Protein AF-A0A5J6LFH9-F1 (afdb_monomer_lite)

Secondary structure (DSSP, 8-state):
-------TTTGGGT-BTTB-HHHHHHHEEEETTTTEEEE-SSSTTTTT-EEESB--STT---EEEETTEEEEHHHHHHHHHHTS--TTSEEEETTS-TTB--GGGEEEE-HHHHHHTS---TTTSSTTEEE-TTS-EEEEEEETTEEEEPPPBS-HHHHHHHHHHHHHHHH---HHHHHHHTGGG-TTHHHHHTTS--HHHHHHHHHHHHH--

Foldseek 3Di:
DDDDDDPPPPQLQFDDVNHHLVLLVCQWDQDPPQQWIAGCDDPPPRHRDTHHQADDDDPHCQWDDDPNDTDGPLQSNLCNVVVGGLGQWDKAFQVNPSRRSRNVRIDTHHPLRRVQVDAADPVLNAGQWDADPVQFIWGWDAPPNDIDIADGDRDSLLRRQLNLQLCCLRGNDGSVSCVSNVCVLPVDPSVPSNPDSPSHVSSVSSSVSVVVD

Structure (mmCIF, N/CA/C/O backbone):
data_AF-A0A5J6LFH9-F1
#
_entry.id   AF-A0A5J6LFH9-F1
#
loop_
_atom_site.group_PDB
_atom_site.id
_atom_site.type_symbol
_atom_site.label_atom_id
_atom_site.label_alt_id
_atom_site.label_comp_id
_atom_site.label_asym_id
_atom_site.label_entity_id
_atom_site.label_seq_id
_atom_site.pdbx_PDB_ins_code
_atom_site.Cartn_x
_atom_site.Cartn_y
_atom_site.Cartn_z
_atom_site.occupancy
_atom_site.B_iso_or_equiv
_atom_site.auth_seq_id
_atom_site.auth_comp_id
_atom_site.auth_asym_id
_atom_site.auth_atom_id
_atom_site.pdbx_PDB_model_num
ATOM 1 N N . MET A 1 1 ? -33.009 -37.749 11.276 1.00 35.19 1 MET A N 1
ATOM 2 C CA . MET A 1 1 ? -31.667 -37.265 11.661 1.00 35.19 1 MET A CA 1
ATOM 3 C C . MET A 1 1 ? -31.058 -36.582 10.446 1.00 35.19 1 MET A C 1
ATOM 5 O O . MET A 1 1 ? -30.461 -37.240 9.608 1.00 35.19 1 MET A O 1
ATOM 9 N N . THR A 1 2 ? -31.334 -35.294 10.266 1.00 29.83 2 THR A N 1
ATOM 10 C CA . THR A 1 2 ? -30.836 -34.501 9.135 1.00 29.83 2 THR A CA 1
ATOM 11 C C . THR A 1 2 ? -29.485 -33.905 9.515 1.00 29.83 2 THR A C 1
ATOM 13 O O . THR A 1 2 ? -29.389 -33.072 10.411 1.00 29.83 2 THR A O 1
ATOM 16 N N . ASN A 1 3 ? -28.431 -34.396 8.861 1.00 30.39 3 ASN A N 1
ATOM 17 C CA . ASN A 1 3 ? -27.059 -33.936 9.045 1.00 30.39 3 ASN A CA 1
ATOM 18 C C . ASN A 1 3 ? -26.921 -32.475 8.602 1.00 30.39 3 ASN A C 1
ATOM 20 O O . ASN A 1 3 ? -27.063 -32.157 7.422 1.00 30.39 3 ASN A O 1
ATOM 24 N N . ALA A 1 4 ? -26.588 -31.605 9.554 1.00 36.84 4 ALA A N 1
ATOM 25 C CA . ALA A 1 4 ? -26.088 -30.267 9.289 1.00 36.84 4 ALA A CA 1
ATOM 26 C C . ALA A 1 4 ? -24.678 -30.376 8.687 1.00 36.84 4 ALA A C 1
ATOM 28 O O . ALA A 1 4 ? -23.694 -30.602 9.394 1.00 36.84 4 ALA A O 1
ATOM 29 N N . ILE A 1 5 ? -24.578 -30.247 7.364 1.00 37.78 5 ILE A N 1
ATOM 30 C CA . ILE A 1 5 ? -23.292 -30.103 6.682 1.00 37.78 5 ILE A CA 1
ATOM 31 C C . ILE A 1 5 ? -22.755 -28.707 7.012 1.00 37.78 5 ILE A C 1
ATOM 33 O O . ILE A 1 5 ? -23.377 -27.682 6.753 1.00 37.78 5 ILE A O 1
ATOM 37 N N . SER A 1 6 ? -21.599 -28.715 7.665 1.00 40.81 6 SER A N 1
ATOM 38 C CA . SER A 1 6 ? -20.895 -27.578 8.239 1.00 40.81 6 SER A CA 1
ATOM 39 C C . SER A 1 6 ? -20.609 -26.462 7.222 1.00 40.81 6 SER A C 1
ATOM 41 O O . SER A 1 6 ? -19.789 -26.615 6.322 1.00 40.81 6 SER A O 1
ATOM 43 N N . ASN A 1 7 ? -21.205 -25.290 7.453 1.00 40.81 7 ASN A N 1
ATOM 44 C CA . ASN A 1 7 ? -21.038 -24.051 6.684 1.00 40.81 7 ASN A CA 1
ATOM 45 C C . ASN A 1 7 ? -19.707 -23.311 6.992 1.00 40.81 7 ASN A C 1
ATOM 47 O O . ASN A 1 7 ? -19.650 -22.089 7.034 1.00 40.81 7 ASN A O 1
ATOM 51 N N . LYS A 1 8 ? -18.607 -24.035 7.258 1.00 40.59 8 LYS A N 1
ATOM 52 C CA . LYS A 1 8 ? -17.336 -23.453 7.758 1.00 40.59 8 LYS A CA 1
ATOM 53 C C . LYS A 1 8 ? -16.461 -22.774 6.692 1.00 40.59 8 LYS A C 1
ATOM 55 O O . LYS A 1 8 ? -15.423 -22.205 7.032 1.00 40.59 8 LYS A O 1
ATOM 60 N N . HIS A 1 9 ? -16.824 -22.854 5.410 1.00 38.91 9 HIS A N 1
ATOM 61 C CA . HIS A 1 9 ? -15.986 -22.347 4.314 1.00 38.91 9 HIS A CA 1
ATOM 62 C C . HIS A 1 9 ? -16.377 -20.960 3.790 1.00 38.91 9 HIS A C 1
ATOM 64 O O . HIS A 1 9 ? -15.524 -20.275 3.226 1.00 38.91 9 HIS A O 1
ATOM 70 N N . THR A 1 10 ? -17.615 -20.520 4.006 1.00 43.91 10 THR A N 1
ATOM 71 C CA . THR A 1 10 ? -18.133 -19.225 3.537 1.00 43.91 10 THR A CA 1
ATOM 72 C C . THR A 1 10 ? -17.860 -18.085 4.525 1.00 43.91 10 THR A C 1
ATOM 74 O O . THR A 1 10 ? -17.510 -16.992 4.090 1.00 43.91 10 THR A O 1
ATOM 77 N N . GLU A 1 11 ? -17.870 -18.347 5.837 1.00 43.03 11 GLU A N 1
ATOM 78 C CA . GLU A 1 11 ? -17.599 -17.337 6.884 1.00 43.03 11 GLU A CA 1
ATOM 79 C C . GLU A 1 11 ? -16.158 -16.796 6.874 1.00 43.03 11 GLU A C 1
ATOM 81 O O . GLU A 1 11 ? -15.914 -15.641 7.212 1.00 43.03 11 GLU A O 1
ATOM 86 N N . LYS A 1 12 ? -15.173 -17.584 6.418 1.00 49.62 12 LYS A N 1
ATOM 87 C CA . LYS A 1 12 ? -13.763 -17.143 6.390 1.00 49.62 12 LYS A CA 1
ATOM 88 C C . LYS A 1 12 ? -13.501 -15.957 5.454 1.00 49.62 12 LYS A C 1
ATOM 90 O O . LYS A 1 12 ? -12.447 -15.339 5.572 1.00 49.62 12 LYS A O 1
ATOM 95 N N . ARG A 1 13 ? -14.410 -15.653 4.518 1.00 55.81 13 ARG A N 1
ATOM 96 C CA . ARG A 1 13 ? -14.228 -14.579 3.526 1.00 55.81 13 ARG A CA 1
ATOM 97 C C . ARG A 1 13 ? -14.725 -13.202 3.979 1.00 55.81 13 ARG A C 1
ATOM 99 O O . ARG A 1 13 ? -14.506 -12.246 3.247 1.00 55.81 13 ARG A O 1
ATOM 106 N N . THR A 1 14 ? -15.352 -13.083 5.149 1.00 73.06 14 THR A N 1
ATOM 107 C CA . THR A 1 14 ? -15.878 -11.800 5.660 1.00 73.06 14 THR A CA 1
ATOM 108 C C . THR A 1 14 ? -15.159 -11.300 6.913 1.00 73.06 14 THR A C 1
ATOM 110 O O . THR A 1 14 ? -15.331 -10.146 7.295 1.00 73.06 14 THR A O 1
ATOM 113 N N . THR A 1 15 ? -14.326 -12.134 7.542 1.00 83.62 15 THR A N 1
ATOM 114 C CA . THR A 1 15 ? -13.654 -11.819 8.814 1.00 83.62 15 THR A CA 1
ATOM 115 C C . THR A 1 15 ? -12.145 -11.642 8.651 1.00 83.62 15 THR A C 1
ATOM 117 O O . THR A 1 15 ? -11.505 -12.426 7.948 1.00 83.62 15 THR A O 1
ATOM 120 N N . GLU A 1 16 ? -11.540 -10.711 9.389 1.00 85.06 16 GLU A N 1
ATOM 121 C CA . GLU A 1 16 ? -10.083 -10.582 9.500 1.00 85.06 16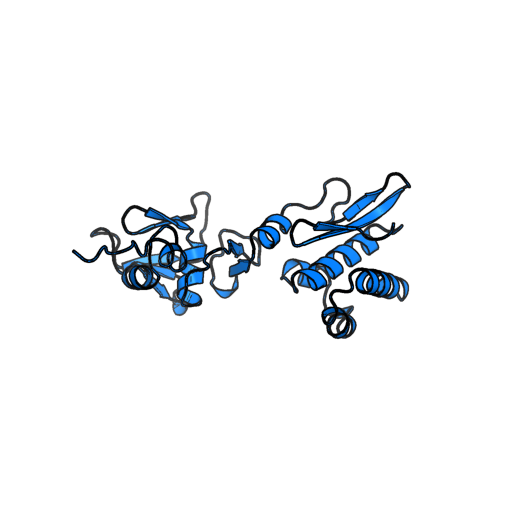 GLU A CA 1
ATOM 122 C C . GLU A 1 16 ? -9.594 -11.179 10.819 1.00 85.06 16 GLU A C 1
ATOM 124 O O . GLU A 1 16 ? -9.995 -10.742 11.892 1.00 85.06 16 GLU A O 1
ATOM 129 N N . ASN A 1 17 ? -8.726 -12.197 10.758 1.00 86.88 17 ASN A N 1
ATOM 130 C CA . ASN A 1 17 ? -8.278 -12.941 11.945 1.00 86.88 17 ASN A CA 1
ATOM 131 C C . ASN A 1 17 ? -9.466 -13.405 12.830 1.00 86.88 17 ASN A C 1
ATOM 133 O O . ASN A 1 17 ? -9.404 -13.405 14.062 1.00 86.88 17 ASN A O 1
ATOM 137 N N . GLY A 1 18 ? -10.578 -13.761 12.171 1.00 87.75 18 GLY A N 1
ATOM 138 C CA . GLY A 1 18 ? -11.834 -14.202 12.775 1.00 87.75 18 GLY A CA 1
ATOM 139 C C . GLY A 1 18 ? -12.593 -13.133 13.571 1.00 87.75 18 GLY A C 1
ATOM 140 O O . GLY A 1 18 ? -13.347 -13.518 14.459 1.00 87.75 18 GLY A O 1
ATOM 141 N N . LEU A 1 19 ? -12.340 -11.846 13.314 1.00 90.62 19 LEU A N 1
ATOM 142 C CA . LEU A 1 19 ? -13.149 -10.714 13.772 1.00 90.62 19 LEU A CA 1
ATOM 143 C C . LEU A 1 19 ? -14.009 -10.233 12.594 1.00 90.62 19 LEU A C 1
ATOM 145 O O . LEU A 1 19 ? -13.474 -9.954 11.516 1.00 90.62 19 LEU A O 1
ATOM 149 N N . SER A 1 20 ? -15.324 -10.176 12.777 1.00 93.31 20 SER A N 1
ATOM 150 C CA . SER A 1 20 ? -16.264 -9.617 11.796 1.00 93.31 20 SER A CA 1
ATOM 151 C C . SER A 1 20 ? -16.144 -8.093 11.707 1.00 93.31 20 SER A C 1
ATOM 153 O O . SER A 1 20 ? -15.446 -7.458 12.502 1.00 93.31 20 SER A O 1
ATOM 155 N N . PHE A 1 21 ? -16.749 -7.488 10.685 1.00 93.62 21 PHE A N 1
ATOM 156 C CA . PHE A 1 21 ? -16.742 -6.029 10.561 1.00 93.62 21 PHE A CA 1
ATOM 157 C C . PHE A 1 21 ? -17.676 -5.388 11.596 1.00 93.62 21 PHE A C 1
ATOM 159 O O . PHE A 1 21 ? -17.344 -4.367 12.189 1.00 93.62 21 PHE A O 1
ATOM 166 N N . GLU A 1 22 ? -18.788 -6.045 11.898 1.00 93.06 22 GLU A N 1
ATOM 167 C CA . GLU A 1 22 ? -19.762 -5.631 12.902 1.00 93.06 22 GLU A CA 1
ATOM 168 C C . GLU A 1 22 ? -19.125 -5.607 14.302 1.00 93.06 22 GLU A C 1
ATOM 170 O O . GLU A 1 22 ? -19.195 -4.598 15.002 1.00 93.06 22 GLU A O 1
ATOM 175 N N . GLU A 1 23 ? -18.389 -6.660 14.680 1.00 92.31 23 GLU A N 1
ATOM 176 C CA . GLU A 1 23 ? -17.628 -6.680 15.940 1.00 92.31 23 GLU A CA 1
ATOM 177 C C . GLU A 1 23 ? -16.545 -5.590 15.991 1.00 92.31 23 GLU A C 1
ATOM 179 O O . GLU A 1 23 ? -16.227 -5.076 17.067 1.00 92.31 23 GLU A O 1
ATOM 184 N N . LEU A 1 24 ? -15.961 -5.221 14.843 1.00 94.06 24 LEU A N 1
ATOM 185 C CA . LEU A 1 24 ? -15.021 -4.105 14.778 1.00 94.06 24 LEU A CA 1
ATOM 186 C C . LEU A 1 24 ? -15.720 -2.776 15.079 1.00 94.06 24 LEU A C 1
ATOM 188 O O . LEU A 1 24 ? -15.181 -1.983 15.852 1.00 94.06 24 LEU A O 1
ATOM 192 N N . GLN A 1 25 ? -16.899 -2.546 14.498 1.00 94.31 25 GLN A N 1
ATOM 193 C CA . GLN A 1 25 ? -17.695 -1.336 14.724 1.00 94.31 25 GLN A CA 1
ATOM 194 C C . GLN A 1 25 ? -18.186 -1.228 16.172 1.00 94.31 25 GLN A C 1
ATOM 196 O O . GLN A 1 25 ? -18.260 -0.129 16.715 1.00 94.31 25 GLN A O 1
ATOM 201 N N . GLU A 1 26 ? -18.465 -2.352 16.833 1.00 92.50 26 GLU A N 1
ATOM 202 C CA . GLU A 1 26 ? -18.760 -2.360 18.271 1.00 92.50 26 GLU A CA 1
ATOM 203 C C . GLU A 1 26 ? -17.538 -2.000 19.128 1.00 92.50 26 GLU A C 1
ATOM 205 O O . GLU A 1 26 ? -17.670 -1.422 20.210 1.00 92.50 26 GLU A O 1
ATOM 210 N N . ALA A 1 27 ? -16.338 -2.372 18.680 1.00 91.94 27 ALA A N 1
ATOM 211 C CA . ALA A 1 27 ? -15.108 -2.159 19.429 1.00 91.94 27 ALA A CA 1
ATOM 212 C C . ALA A 1 27 ? -14.514 -0.757 19.221 1.00 91.94 27 ALA A C 1
ATOM 214 O O . ALA A 1 27 ? -13.919 -0.215 20.160 1.00 91.94 27 ALA A O 1
ATOM 215 N N . PHE A 1 28 ? -14.660 -0.171 18.029 1.00 94.50 28 PHE A N 1
ATOM 216 C CA . PHE A 1 28 ? -14.005 1.077 17.639 1.00 94.50 28 PHE A CA 1
ATOM 217 C C . PHE A 1 28 ? -14.853 1.976 16.742 1.00 94.50 28 PHE A C 1
ATOM 219 O O . PHE A 1 28 ? -15.580 1.514 15.870 1.00 94.50 28 PHE A O 1
ATOM 226 N N . ALA A 1 29 ? -14.630 3.282 16.885 1.00 93.75 29 ALA A N 1
ATOM 227 C CA . ALA A 1 29 ? -15.069 4.298 15.941 1.00 93.75 29 ALA A CA 1
ATOM 228 C C . ALA A 1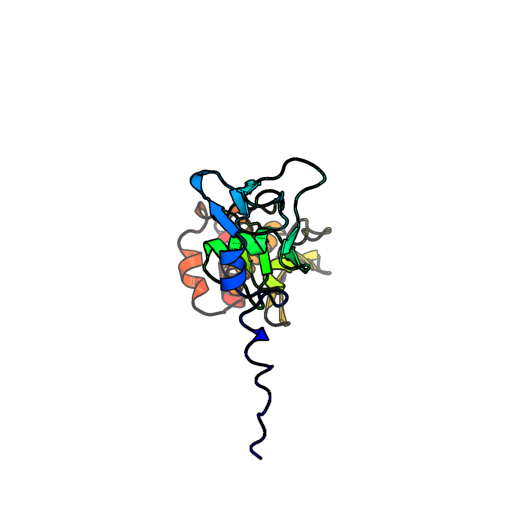 29 ? -13.867 4.987 15.286 1.00 93.75 29 ALA A C 1
ATOM 230 O O . ALA A 1 29 ? -12.860 5.277 15.935 1.00 93.75 29 ALA A O 1
ATOM 231 N N . LEU A 1 30 ? -14.002 5.295 13.998 1.00 93.81 30 LEU A N 1
ATOM 232 C CA . LEU A 1 30 ? -13.080 6.157 13.267 1.00 93.81 30 LEU A CA 1
ATOM 233 C C . LEU A 1 30 ? -13.546 7.613 13.400 1.00 93.81 30 LEU A C 1
ATOM 235 O O . LEU A 1 30 ? -14.671 7.927 13.019 1.00 93.81 30 LEU A O 1
ATOM 239 N N . CYS A 1 31 ? -12.697 8.509 13.910 1.00 93.94 31 CYS A N 1
ATOM 240 C CA . CYS A 1 31 ? -13.003 9.937 13.998 1.00 93.94 31 CYS A CA 1
ATOM 241 C C . CYS A 1 31 ? -12.016 10.750 13.157 1.00 93.94 31 CYS A C 1
ATOM 243 O O . CYS A 1 31 ? -10.874 10.965 13.561 1.00 93.94 31 CYS A O 1
ATOM 245 N N . LEU A 1 32 ? -12.471 11.235 11.999 1.00 90.88 32 LEU A N 1
ATOM 246 C CA . LEU A 1 32 ? -11.654 12.070 11.110 1.00 90.88 32 LEU A CA 1
ATOM 247 C C . LEU A 1 32 ? -11.383 13.455 11.707 1.00 90.88 32 LEU A C 1
ATOM 249 O O . LEU A 1 32 ? -10.294 13.985 11.553 1.00 90.88 32 LEU A O 1
ATOM 253 N N . LYS A 1 33 ? -12.340 14.024 12.454 1.00 90.62 33 LYS A N 1
ATOM 254 C CA . LYS A 1 33 ? -12.193 15.358 13.062 1.00 90.62 33 LYS A CA 1
ATOM 255 C C . LYS A 1 33 ? -11.062 15.417 14.090 1.00 90.62 33 LYS A C 1
ATOM 257 O O . LYS A 1 33 ? -10.381 16.429 14.188 1.00 90.62 33 LYS A O 1
ATOM 262 N N . SER A 1 34 ? -10.917 14.366 14.893 1.00 87.62 34 SER A N 1
ATOM 263 C CA . SER A 1 34 ? -9.848 14.260 15.891 1.00 87.62 34 SER A CA 1
ATOM 264 C C . SER A 1 34 ? -8.665 13.427 15.396 1.00 87.62 34 SER A C 1
ATOM 266 O O . SER A 1 34 ? -7.794 13.113 16.199 1.00 87.62 34 SER A O 1
ATOM 268 N N . GLU A 1 35 ? -8.670 13.024 14.120 1.00 92.69 35 GLU A N 1
ATOM 269 C CA . GLU A 1 35 ? -7.661 12.167 13.485 1.00 92.69 35 GLU A CA 1
ATOM 270 C C . GLU A 1 35 ? -7.255 10.957 14.345 1.00 92.69 35 GLU A C 1
ATOM 272 O O . GLU A 1 35 ? -6.072 10.665 14.555 1.00 92.69 35 GLU A O 1
ATOM 277 N N . ALA A 1 36 ? -8.253 10.263 14.897 1.00 92.81 36 ALA A N 1
ATOM 278 C CA . ALA A 1 36 ? -8.023 9.196 15.858 1.00 92.81 36 ALA A CA 1
ATOM 279 C C . ALA A 1 36 ? -8.988 8.021 15.702 1.00 92.81 36 ALA A C 1
ATOM 281 O O . ALA A 1 36 ? -10.158 8.160 15.334 1.00 92.81 36 ALA A O 1
ATOM 282 N N . LEU A 1 37 ? -8.481 6.845 16.059 1.00 93.19 37 LEU A N 1
ATOM 283 C CA . LEU A 1 37 ? -9.274 5.661 16.328 1.00 93.19 37 LEU A CA 1
ATOM 284 C C . LEU A 1 37 ? -9.720 5.710 17.795 1.00 93.19 37 LEU A C 1
ATOM 286 O O . LEU A 1 37 ? -8.886 5.729 18.701 1.00 93.19 37 LEU A O 1
ATOM 290 N N . ILE A 1 38 ? -11.027 5.729 18.033 1.00 92.94 38 ILE A N 1
ATOM 291 C CA . ILE A 1 38 ? -11.616 5.801 19.371 1.00 92.94 38 ILE A CA 1
ATOM 292 C C . ILE A 1 38 ? -12.049 4.402 19.785 1.00 92.94 38 ILE A C 1
ATOM 294 O O . ILE A 1 38 ? -12.860 3.778 19.099 1.00 92.94 38 ILE A O 1
ATOM 298 N N . ARG A 1 39 ? -11.545 3.898 20.913 1.00 91.88 39 ARG A N 1
ATOM 299 C CA . ARG A 1 39 ? -12.008 2.619 21.460 1.00 91.88 39 ARG A CA 1
ATOM 300 C C . ARG A 1 39 ? -13.358 2.799 22.143 1.00 91.88 39 ARG A C 1
ATOM 302 O O . ARG A 1 39 ? -13.459 3.527 23.123 1.00 91.88 39 ARG A O 1
ATOM 309 N N . LEU A 1 40 ? -14.378 2.093 21.673 1.00 90.62 40 LEU A N 1
ATOM 310 C CA . LEU A 1 40 ? -15.721 2.107 22.258 1.00 90.62 40 LEU A CA 1
ATOM 311 C C . LEU A 1 40 ? -15.871 1.049 23.354 1.00 90.62 40 LEU A C 1
ATOM 313 O O . LEU A 1 40 ? -16.470 1.309 24.395 1.00 90.62 40 LEU A O 1
ATOM 317 N N . LYS A 1 41 ? -15.278 -0.133 23.146 1.00 85.88 41 LYS A N 1
ATOM 318 C CA . LYS A 1 41 ? -15.361 -1.277 24.063 1.00 85.88 41 LYS A CA 1
ATOM 319 C C . LYS A 1 41 ? -13.989 -1.925 24.256 1.00 85.88 41 LYS A C 1
ATOM 321 O O . LYS A 1 41 ? -13.187 -2.040 23.328 1.00 85.88 41 LYS A O 1
ATOM 326 N N . GLY A 1 42 ? -13.699 -2.349 25.481 1.00 75.50 42 GLY A N 1
ATOM 327 C CA . GLY A 1 42 ? -12.417 -2.946 25.850 1.00 75.50 42 GLY A CA 1
ATOM 328 C C . GLY A 1 42 ? -12.360 -3.299 27.329 1.00 75.50 42 GLY A C 1
ATOM 329 O O . GLY A 1 42 ? -13.397 -3.416 27.983 1.00 75.50 42 GLY A O 1
ATOM 330 N N . ARG A 1 43 ? -11.147 -3.458 27.869 1.00 68.62 43 ARG A N 1
ATOM 331 C CA . ARG A 1 43 ? -10.967 -3.543 29.328 1.00 68.62 43 ARG A CA 1
ATOM 332 C C . ARG A 1 43 ? -11.430 -2.231 29.973 1.00 68.62 43 ARG A C 1
ATOM 334 O O . ARG A 1 43 ? -11.459 -1.195 29.311 1.00 68.62 43 ARG A O 1
ATOM 341 N N . SER A 1 44 ? -11.807 -2.279 31.250 1.00 59.41 44 SER A N 1
ATOM 342 C CA . SER A 1 44 ? -12.500 -1.190 31.964 1.00 59.41 44 SER A CA 1
ATOM 343 C C . SER A 1 44 ? -11.805 0.178 31.912 1.00 59.41 44 SER A C 1
ATOM 345 O O . SER A 1 44 ? -12.470 1.193 32.072 1.00 59.41 44 SER A O 1
ATOM 347 N N . ASN A 1 45 ? -10.498 0.224 31.655 1.00 67.19 45 ASN A N 1
ATOM 348 C CA . ASN A 1 45 ? -9.691 1.440 31.548 1.00 67.19 45 ASN A CA 1
ATOM 349 C C . ASN A 1 45 ? -9.390 1.894 30.104 1.00 67.19 45 ASN A C 1
ATOM 351 O O . ASN A 1 45 ? -8.684 2.880 29.923 1.00 67.19 45 ASN A O 1
ATOM 355 N N . GLU A 1 46 ? -9.868 1.183 29.080 1.00 71.50 46 GLU A N 1
ATOM 356 C CA . GLU A 1 46 ? -9.512 1.464 27.682 1.00 71.50 46 GLU A CA 1
ATOM 357 C C . GLU A 1 46 ? -10.654 2.116 26.883 1.00 71.50 46 GLU A C 1
ATOM 359 O O . GLU A 1 46 ? -10.395 2.737 25.851 1.00 71.50 46 GLU A O 1
ATOM 364 N N . ALA A 1 47 ? -11.911 1.983 27.315 1.00 81.88 47 ALA A N 1
ATOM 365 C CA . ALA A 1 47 ? -13.044 2.617 26.638 1.00 81.88 47 ALA A CA 1
ATOM 366 C C . ALA A 1 47 ? -12.921 4.152 26.682 1.00 81.88 47 ALA A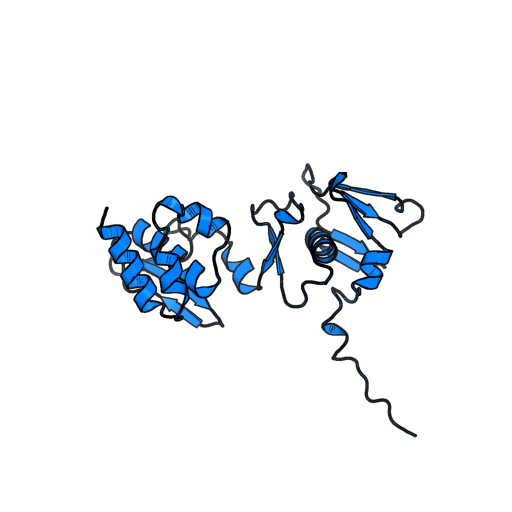 C 1
ATOM 368 O O . ALA A 1 47 ? -12.570 4.731 27.707 1.00 81.88 47 ALA A O 1
ATOM 369 N N . GLY A 1 48 ? -13.173 4.807 25.551 1.00 83.81 48 GLY A N 1
ATOM 370 C CA . GLY A 1 48 ? -12.967 6.242 25.346 1.00 83.81 48 GLY A CA 1
ATOM 371 C C . GLY A 1 48 ? -11.530 6.640 24.993 1.00 83.81 48 GLY A C 1
ATOM 372 O O . GLY A 1 48 ? -11.302 7.794 24.628 1.00 83.81 48 GLY A O 1
ATOM 373 N N . SER A 1 49 ? -10.559 5.718 25.052 1.00 88.19 49 SER A N 1
ATOM 374 C CA . SER A 1 49 ? -9.185 6.023 24.637 1.00 88.19 49 SER A CA 1
ATOM 375 C C . SER A 1 49 ? -9.120 6.387 23.153 1.00 88.19 49 SER A C 1
ATOM 377 O O . SER A 1 49 ? -9.764 5.760 22.308 1.00 88.19 49 SER A O 1
ATOM 379 N N . GLN A 1 50 ? -8.324 7.412 22.847 1.00 90.62 50 GLN A N 1
ATOM 380 C CA . GLN A 1 50 ? -8.056 7.854 21.485 1.00 90.62 50 GLN A CA 1
ATOM 381 C C . GLN A 1 50 ? -6.653 7.425 21.085 1.00 90.62 50 GLN A C 1
ATOM 383 O O . GLN A 1 50 ? -5.679 7.692 21.790 1.00 90.62 50 GLN A O 1
ATOM 388 N N . ILE A 1 51 ? -6.560 6.762 19.942 1.00 89.81 51 ILE A N 1
ATOM 389 C CA . ILE A 1 51 ? -5.306 6.333 19.344 1.00 89.81 51 ILE A CA 1
ATOM 390 C C . ILE A 1 51 ? -5.116 7.175 18.075 1.00 89.81 51 ILE A C 1
ATOM 392 O O . ILE A 1 51 ? -5.848 6.955 17.107 1.00 89.81 51 ILE A O 1
ATOM 396 N N . PRO A 1 52 ? -4.185 8.147 18.061 1.00 91.94 52 PRO A N 1
ATOM 397 C CA . PRO A 1 52 ? -3.972 9.010 16.900 1.00 91.94 52 PRO A CA 1
ATOM 398 C C . PRO A 1 52 ? -3.594 8.206 15.651 1.00 91.94 52 PRO A C 1
ATOM 400 O O . PRO A 1 52 ? -2.894 7.198 15.759 1.00 91.94 52 PRO A O 1
ATOM 403 N N . PHE A 1 53 ? -4.004 8.659 14.464 1.00 91.62 53 PHE A N 1
ATOM 404 C CA . PHE A 1 53 ? -3.603 8.029 13.198 1.00 91.62 53 PHE A CA 1
ATOM 405 C C . PHE A 1 53 ? -2.092 8.118 12.955 1.00 91.62 53 PHE A C 1
ATOM 407 O O . PHE A 1 53 ? -1.500 7.196 12.385 1.00 91.62 53 PHE A O 1
ATOM 414 N N . MET A 1 54 ? -1.473 9.212 13.407 1.00 89.94 54 MET A N 1
ATOM 415 C CA . MET A 1 54 ? -0.034 9.448 13.340 1.00 89.94 54 MET A CA 1
ATOM 416 C C . MET A 1 54 ? 0.655 9.043 14.648 1.00 89.94 54 MET A C 1
ATOM 418 O O . MET A 1 54 ? 0.254 9.472 15.729 1.00 89.94 54 MET A O 1
ATOM 422 N N . HIS A 1 55 ? 1.742 8.275 14.564 1.00 84.06 55 HIS A N 1
ATOM 423 C CA . HIS A 1 55 ? 2.539 7.903 15.739 1.00 84.06 55 HIS A CA 1
ATOM 424 C C . HIS A 1 55 ? 3.949 8.503 15.709 1.00 84.06 55 HIS A C 1
ATOM 426 O O . HIS A 1 55 ? 4.669 8.391 14.716 1.00 84.06 55 HIS A O 1
ATOM 432 N N . LEU A 1 56 ? 4.368 9.095 16.830 1.00 73.94 56 LEU A N 1
ATOM 433 C CA . LEU A 1 56 ? 5.711 9.642 17.022 1.00 73.94 56 LEU A CA 1
ATOM 434 C C . LEU A 1 56 ? 6.543 8.673 17.888 1.00 73.94 56 LEU A C 1
ATOM 436 O O . LEU A 1 56 ? 6.201 8.432 19.041 1.00 73.94 56 LEU A O 1
ATOM 440 N N . GLY A 1 57 ? 7.646 8.135 17.350 1.00 60.44 57 GLY A N 1
ATOM 441 C CA . GLY A 1 57 ? 8.664 7.397 18.123 1.00 60.44 57 GLY A CA 1
ATOM 442 C C . GLY A 1 57 ? 8.848 5.904 17.800 1.00 60.44 57 GLY A C 1
ATOM 443 O O . GLY A 1 57 ? 8.126 5.297 17.015 1.00 60.44 57 GLY A O 1
ATOM 444 N N . ALA A 1 58 ? 9.872 5.285 18.395 1.00 44.78 58 ALA A N 1
ATOM 445 C CA . ALA A 1 58 ? 10.222 3.871 18.217 1.00 44.78 58 ALA A CA 1
ATOM 446 C C . ALA A 1 58 ? 9.385 2.962 19.140 1.00 44.78 58 ALA A C 1
ATOM 448 O O . ALA A 1 58 ? 9.900 2.282 20.016 1.00 44.78 58 ALA A O 1
ATOM 449 N N . GLY A 1 59 ? 8.065 2.986 18.970 1.00 54.94 59 GLY A N 1
ATOM 450 C CA . GLY A 1 59 ? 7.136 2.162 19.758 1.00 54.94 59 GLY A CA 1
ATOM 451 C C . GLY A 1 59 ? 5.736 2.060 19.157 1.00 54.94 59 GLY A C 1
ATOM 452 O O . GLY A 1 59 ? 4.824 1.571 19.814 1.00 54.94 59 GLY A O 1
ATOM 453 N N . ASN A 1 60 ? 5.575 2.543 17.919 1.00 54.84 60 ASN A N 1
ATOM 454 C CA . ASN A 1 60 ? 4.298 2.791 17.251 1.00 54.84 60 ASN A CA 1
ATOM 455 C C . ASN A 1 60 ? 3.332 1.615 17.386 1.00 54.84 60 ASN A C 1
ATOM 457 O O . ASN A 1 60 ? 3.733 0.464 17.193 1.00 54.84 60 ASN A O 1
ATOM 461 N N . TYR A 1 61 ? 2.062 1.917 17.663 1.00 63.81 61 TYR A N 1
ATOM 462 C CA . TYR A 1 61 ? 0.957 0.963 17.672 1.00 63.81 61 TYR A CA 1
ATOM 463 C C . TYR A 1 61 ? 0.811 0.316 16.289 1.00 63.81 61 TYR A C 1
ATOM 465 O O . TYR A 1 61 ? -0.015 0.689 15.469 1.00 63.81 61 TYR A O 1
ATOM 473 N N . LYS A 1 62 ? 1.634 -0.694 16.003 1.00 75.06 62 LYS A N 1
ATOM 474 C CA . LYS A 1 62 ? 1.528 -1.485 14.771 1.00 75.06 62 LYS A CA 1
ATOM 475 C C . LYS A 1 62 ? 0.265 -2.334 14.792 1.00 75.06 62 LYS A C 1
ATOM 477 O O . LYS A 1 62 ? -0.226 -2.742 13.739 1.00 75.06 62 LYS A O 1
ATOM 482 N N . GLN A 1 63 ? -0.212 -2.654 15.994 1.00 86.19 63 GLN A N 1
ATOM 483 C CA . GLN A 1 63 ? -1.306 -3.573 16.229 1.00 86.19 63 GLN A CA 1
ATOM 484 C C . GLN A 1 63 ? -2.156 -3.130 17.415 1.00 86.19 63 GLN A C 1
ATOM 486 O O . GLN A 1 63 ? -1.655 -2.545 18.373 1.00 86.19 63 GLN A O 1
ATOM 491 N N . VAL A 1 64 ? -3.432 -3.487 17.359 1.00 87.38 64 VAL A N 1
ATOM 492 C CA . VAL A 1 64 ? -4.407 -3.294 18.427 1.00 87.38 64 VAL A CA 1
ATOM 493 C C . VAL A 1 64 ? -5.010 -4.645 18.781 1.00 87.38 64 VAL A C 1
ATOM 495 O O . VAL A 1 64 ? -5.232 -5.485 17.907 1.00 87.38 64 VAL A O 1
ATOM 498 N N . SER A 1 65 ? -5.234 -4.869 20.077 1.00 87.12 65 SER A N 1
ATOM 499 C CA . SER A 1 65 ? -5.887 -6.086 20.554 1.00 87.12 65 SER A CA 1
ATOM 500 C C . SER A 1 65 ? -7.401 -5.897 20.645 1.00 87.12 65 SER A C 1
ATOM 502 O O . SER A 1 65 ? -7.872 -4.925 21.248 1.00 87.12 65 SER A O 1
ATOM 504 N N . ILE A 1 66 ? -8.142 -6.843 20.068 1.00 87.56 66 ILE A N 1
ATOM 505 C CA . ILE A 1 66 ? -9.608 -6.932 20.071 1.00 87.56 66 ILE A CA 1
ATOM 506 C C . ILE A 1 66 ? -9.963 -8.375 20.420 1.00 87.56 66 ILE A C 1
ATOM 508 O O . ILE A 1 66 ? -9.447 -9.297 19.794 1.00 87.56 66 ILE A O 1
ATOM 512 N N . ASN A 1 67 ? -10.766 -8.594 21.465 1.00 85.00 67 ASN A N 1
ATOM 513 C CA . ASN A 1 67 ? -11.168 -9.936 21.919 1.00 85.00 67 ASN A CA 1
ATOM 514 C C . ASN A 1 67 ? -9.989 -10.929 22.077 1.00 85.00 67 ASN A C 1
ATOM 516 O O . ASN A 1 67 ? -10.087 -12.106 21.741 1.00 85.00 67 ASN A O 1
ATOM 520 N N . GLY A 1 68 ? -8.836 -10.442 22.556 1.00 83.44 68 GLY A N 1
ATOM 521 C CA . GLY A 1 68 ? -7.622 -11.250 22.748 1.00 83.44 68 GLY A CA 1
ATOM 522 C C . GLY A 1 68 ? -6.811 -11.540 21.477 1.00 83.44 68 GLY A C 1
ATOM 523 O O . GLY A 1 68 ? -5.783 -12.209 21.559 1.00 83.44 68 GLY A O 1
ATOM 524 N N . ARG A 1 69 ? -7.219 -11.021 20.313 1.00 87.88 69 ARG A N 1
ATOM 525 C CA . ARG A 1 69 ? -6.514 -11.173 19.032 1.00 87.88 69 ARG A CA 1
ATOM 526 C C . ARG A 1 69 ? -5.869 -9.862 18.606 1.00 87.88 69 ARG A C 1
ATOM 528 O O . ARG A 1 69 ? -6.419 -8.790 18.835 1.00 87.88 69 ARG A O 1
ATOM 535 N N . ARG A 1 70 ? -4.686 -9.942 17.991 1.00 89.50 70 ARG A N 1
ATOM 536 C CA . ARG A 1 70 ? -3.955 -8.774 17.476 1.00 89.50 70 ARG A CA 1
ATOM 537 C C . ARG A 1 70 ? -4.333 -8.520 16.019 1.00 89.50 70 ARG A C 1
ATOM 539 O O . ARG A 1 70 ? -4.266 -9.437 15.203 1.00 89.50 70 ARG A O 1
ATOM 546 N N . HIS A 1 71 ? -4.662 -7.274 15.703 1.00 91.25 71 HIS A N 1
ATOM 547 C CA . HIS A 1 71 ? -5.008 -6.800 14.361 1.00 91.25 71 HIS A CA 1
ATOM 548 C C . HIS A 1 71 ? -4.105 -5.625 13.995 1.00 91.25 71 HIS A C 1
ATOM 550 O O . HIS A 1 71 ? -3.771 -4.825 14.868 1.00 91.25 71 HIS A O 1
ATOM 556 N N . LYS A 1 72 ? -3.674 -5.513 12.731 1.00 92.06 72 LYS A N 1
ATOM 557 C CA . LYS A 1 72 ? -2.814 -4.398 12.299 1.00 92.06 72 LYS A CA 1
ATOM 558 C C . LYS A 1 72 ? -3.599 -3.083 12.365 1.00 92.06 72 LYS A C 1
ATOM 560 O O . LYS A 1 72 ?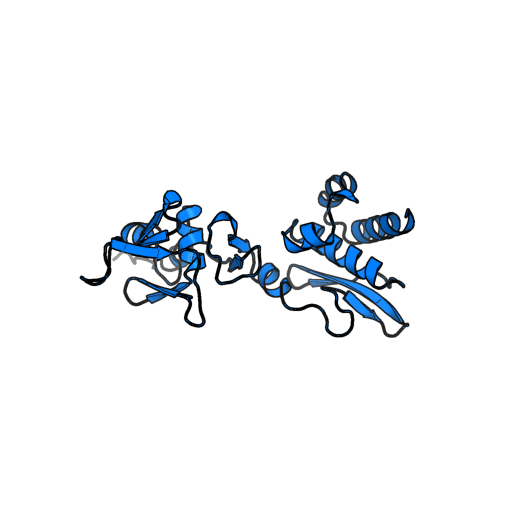 -4.731 -3.019 11.896 1.00 92.06 72 LYS A O 1
ATOM 565 N N . PHE A 1 73 ? -2.983 -2.032 12.901 1.00 93.00 73 PHE A N 1
ATOM 566 C CA . PHE A 1 73 ? -3.659 -0.752 13.140 1.00 93.00 73 PHE A CA 1
ATOM 567 C C . PHE A 1 73 ? -4.169 -0.092 11.849 1.00 93.00 73 PHE A C 1
ATOM 569 O O . PHE A 1 73 ? -5.348 0.236 11.753 1.00 93.00 73 PHE A O 1
ATOM 576 N N . HIS A 1 74 ? -3.330 -0.013 10.811 1.00 93.06 74 HIS A N 1
ATOM 577 C CA . HIS A 1 74 ? -3.742 0.497 9.497 1.00 93.06 74 HIS A CA 1
ATOM 578 C C . HIS A 1 74 ? -4.880 -0.318 8.863 1.00 93.06 74 HIS A C 1
ATOM 580 O O . HIS A 1 74 ? -5.726 0.256 8.191 1.00 93.06 74 HIS A O 1
ATOM 586 N N . ARG A 1 75 ? -4.953 -1.639 9.091 1.00 94.75 75 ARG A N 1
ATOM 587 C CA . ARG A 1 75 ? -6.040 -2.471 8.540 1.00 94.75 75 ARG A CA 1
ATOM 588 C C . ARG A 1 75 ? -7.376 -2.174 9.212 1.00 94.75 75 ARG A C 1
ATOM 590 O O . ARG A 1 75 ? -8.381 -2.108 8.518 1.00 94.75 75 ARG A O 1
ATOM 597 N N . ILE A 1 76 ? -7.377 -1.933 10.526 1.00 95.25 76 ILE A N 1
ATOM 598 C CA . ILE A 1 76 ? -8.569 -1.473 11.255 1.00 95.25 76 ILE A CA 1
ATOM 599 C C . ILE A 1 76 ? -9.048 -0.127 10.705 1.00 95.25 76 ILE A C 1
ATOM 601 O O . ILE A 1 76 ? -10.227 0.014 10.388 1.00 95.25 76 ILE A O 1
ATOM 605 N N . ILE A 1 77 ? -8.138 0.846 10.579 1.00 95.94 77 ILE A N 1
ATOM 606 C CA . ILE A 1 77 ? -8.487 2.182 10.081 1.00 95.94 77 ILE A CA 1
ATOM 607 C C . ILE A 1 77 ? -9.054 2.094 8.665 1.00 95.94 77 ILE A C 1
ATOM 609 O O . ILE A 1 77 ? -10.127 2.633 8.402 1.00 95.94 77 ILE A O 1
ATOM 613 N N . TRP A 1 78 ? -8.371 1.366 7.779 1.00 96.00 78 TRP A N 1
ATOM 614 C CA . TRP A 1 78 ? -8.830 1.164 6.411 1.00 96.00 78 TRP A CA 1
ATOM 615 C C . TRP A 1 78 ? -10.209 0.496 6.373 1.00 96.00 78 TRP A C 1
ATOM 617 O O . TRP A 1 78 ? -11.083 0.955 5.639 1.00 96.00 78 TRP A O 1
ATOM 627 N N . ALA A 1 79 ? -10.434 -0.535 7.194 1.00 96.19 79 ALA A N 1
ATOM 628 C CA . ALA A 1 79 ? -11.697 -1.261 7.205 1.00 96.19 79 ALA A CA 1
ATOM 629 C C . ALA A 1 79 ? -12.872 -0.385 7.649 1.00 96.19 79 ALA A C 1
ATOM 631 O O . ALA A 1 79 ? -13.912 -0.385 6.997 1.00 96.19 79 ALA A O 1
ATOM 632 N N . LEU A 1 80 ? -12.697 0.402 8.716 1.00 96.12 80 LEU A N 1
ATOM 633 C CA . LEU A 1 80 ? -13.718 1.342 9.188 1.00 96.12 80 LEU A CA 1
ATOM 634 C C . LEU A 1 80 ? -14.001 2.448 8.166 1.00 96.12 80 LEU A C 1
ATOM 636 O O . LEU A 1 80 ? -15.159 2.806 7.978 1.00 96.12 80 LEU A O 1
ATOM 640 N N . ALA A 1 81 ? -12.969 2.960 7.490 1.00 95.94 81 ALA A N 1
ATOM 641 C CA . ALA A 1 81 ? -13.127 3.988 6.463 1.00 95.94 81 ALA A CA 1
ATOM 642 C C . ALA A 1 81 ? -13.869 3.476 5.215 1.00 95.94 81 ALA A C 1
ATOM 644 O O . ALA A 1 81 ? -14.605 4.231 4.589 1.00 95.94 81 ALA A O 1
ATOM 645 N N . ASN A 1 82 ? -13.694 2.196 4.867 1.00 94.75 82 ASN A N 1
ATOM 646 C CA . ASN A 1 82 ? -14.260 1.588 3.656 1.00 94.75 82 ASN A CA 1
ATOM 647 C C . ASN A 1 82 ? -15.503 0.720 3.915 1.00 94.75 82 ASN A C 1
ATOM 649 O O . ASN A 1 82 ? -16.079 0.182 2.972 1.00 94.75 82 ASN A O 1
ATOM 653 N N . GLY A 1 83 ? -15.914 0.547 5.173 1.00 94.38 83 GLY A N 1
ATOM 654 C CA . GLY A 1 83 ? -17.096 -0.238 5.532 1.00 94.38 83 GLY A CA 1
ATOM 655 C C . GLY A 1 83 ? -16.939 -1.759 5.391 1.00 94.38 83 GLY A C 1
ATOM 656 O O . GLY A 1 83 ? -17.946 -2.461 5.346 1.00 94.38 83 GLY A O 1
ATOM 657 N N . ARG A 1 84 ? -15.710 -2.283 5.253 1.00 94.50 84 ARG A N 1
ATOM 658 C CA . ARG A 1 84 ? -15.441 -3.725 5.076 1.00 94.50 84 ARG A CA 1
ATOM 659 C C . ARG A 1 84 ? -14.003 -4.105 5.407 1.00 94.50 84 ARG A C 1
ATOM 661 O O . ARG A 1 84 ? -13.097 -3.291 5.280 1.00 94.50 84 ARG A O 1
ATOM 668 N N . TRP A 1 85 ? -13.756 -5.378 5.712 1.00 94.75 85 TRP A N 1
ATOM 669 C CA . TRP A 1 85 ? -12.389 -5.904 5.782 1.00 94.75 85 TRP A CA 1
ATOM 670 C C . TRP A 1 85 ? -11.745 -6.055 4.383 1.00 94.75 85 TRP A C 1
ATOM 672 O O . TRP A 1 85 ? -12.436 -6.429 3.428 1.00 94.75 85 TRP A O 1
ATOM 682 N N . PRO A 1 86 ? -10.420 -5.839 4.238 1.00 92.81 86 PRO A N 1
ATOM 683 C CA . PRO A 1 86 ? -9.682 -6.099 3.002 1.00 92.81 86 PRO A CA 1
ATOM 684 C C . PRO A 1 86 ? -9.296 -7.582 2.908 1.00 92.81 86 PRO A C 1
ATOM 686 O O . PRO A 1 86 ? -8.133 -7.972 3.064 1.00 92.81 86 PRO A O 1
ATOM 689 N N . VAL A 1 87 ? -10.296 -8.455 2.760 1.00 89.31 87 VAL A N 1
ATOM 690 C CA . VAL A 1 87 ? -10.095 -9.910 2.809 1.00 89.31 87 VAL A CA 1
ATOM 691 C C . VAL A 1 87 ? -9.366 -10.405 1.561 1.00 89.31 87 VAL A C 1
ATOM 693 O O . VAL A 1 87 ? -9.784 -10.152 0.438 1.00 89.31 87 VAL A O 1
ATOM 696 N N . GLY A 1 88 ? -8.271 -11.143 1.763 1.00 86.31 88 GLY A N 1
ATOM 697 C CA . GLY A 1 88 ? -7.422 -11.638 0.671 1.00 86.31 88 GLY A CA 1
ATOM 698 C C . GLY A 1 88 ? -6.495 -10.580 0.061 1.00 86.31 88 GLY A C 1
ATOM 699 O O . GLY A 1 88 ? -5.702 -10.911 -0.816 1.00 86.31 88 GLY A O 1
ATOM 700 N N . MET A 1 89 ? -6.557 -9.343 0.555 1.00 90.00 89 MET A N 1
ATOM 701 C CA . MET A 1 89 ? -5.748 -8.214 0.108 1.00 90.00 89 MET A CA 1
ATOM 702 C C . MET A 1 89 ? -4.872 -7.697 1.257 1.00 90.00 89 MET A C 1
ATOM 704 O O . MET A 1 89 ? -5.131 -7.946 2.438 1.00 90.00 89 MET A O 1
ATOM 708 N N . GLU A 1 90 ? -3.811 -6.975 0.920 1.00 89.94 90 GLU A N 1
ATOM 709 C CA . GLU A 1 90 ? -2.991 -6.205 1.853 1.00 89.94 90 GLU A CA 1
ATOM 710 C C . GLU A 1 90 ? -3.455 -4.744 1.892 1.00 89.94 90 GLU A C 1
ATOM 712 O O . GLU A 1 90 ? -4.125 -4.264 0.981 1.00 89.94 90 GLU A O 1
ATOM 717 N N . VAL A 1 91 ? -3.094 -4.034 2.959 1.00 91.00 91 VAL A N 1
ATOM 718 C CA . VAL A 1 91 ? -3.290 -2.583 3.060 1.00 91.00 91 VAL A CA 1
ATOM 719 C C . VAL A 1 91 ? -1.911 -1.942 3.129 1.00 91.00 91 VAL A C 1
ATOM 721 O O . VAL A 1 91 ? -1.136 -2.261 4.032 1.00 91.00 91 VAL A O 1
ATOM 724 N N . ASP A 1 92 ? -1.612 -1.088 2.158 1.00 86.62 92 ASP A N 1
ATOM 725 C CA . ASP A 1 92 ? -0.316 -0.434 1.958 1.00 86.62 92 ASP A CA 1
ATOM 726 C C . ASP A 1 92 ? -0.405 1.069 2.246 1.00 86.62 92 ASP A C 1
ATOM 728 O O . ASP A 1 92 ? -1.452 1.694 2.045 1.00 86.62 92 ASP A O 1
ATOM 732 N N . HIS A 1 93 ? 0.707 1.641 2.707 1.00 86.94 93 HIS A N 1
ATOM 733 C CA . HIS A 1 93 ? 0.854 3.071 2.973 1.00 86.94 93 HIS A CA 1
ATOM 734 C C . HIS A 1 93 ? 1.315 3.774 1.699 1.00 86.94 93 HIS A C 1
ATOM 736 O O . HIS A 1 93 ? 2.437 3.563 1.239 1.00 86.94 93 HIS A O 1
ATOM 742 N N . ILE A 1 94 ? 0.480 4.661 1.162 1.00 83.00 94 ILE A N 1
ATOM 743 C CA . ILE A 1 94 ? 0.742 5.435 -0.059 1.00 83.00 94 ILE A CA 1
ATOM 744 C C . ILE A 1 94 ? 2.093 6.156 0.014 1.00 83.00 94 ILE A C 1
ATOM 746 O O . ILE A 1 94 ? 2.915 6.033 -0.894 1.00 83.00 94 ILE A O 1
ATOM 750 N N . ASN A 1 95 ? 2.356 6.856 1.118 1.00 79.44 95 ASN A N 1
ATOM 751 C CA . ASN A 1 95 ? 3.602 7.592 1.330 1.00 79.44 95 ASN A CA 1
ATOM 752 C C . ASN A 1 95 ? 4.765 6.735 1.874 1.00 79.44 95 ASN A C 1
ATOM 754 O O . ASN A 1 95 ? 5.820 7.283 2.192 1.00 79.44 95 ASN A O 1
ATOM 758 N N . ARG A 1 96 ? 4.577 5.415 2.029 1.00 76.69 96 ARG A N 1
ATOM 759 C CA . ARG A 1 96 ? 5.532 4.463 2.633 1.00 76.69 96 ARG A CA 1
ATOM 760 C C . ARG A 1 96 ? 5.957 4.777 4.070 1.00 76.69 96 ARG A C 1
ATOM 762 O O . ARG A 1 96 ? 6.898 4.163 4.575 1.00 76.69 96 ARG A O 1
ATOM 769 N N . ASP A 1 97 ? 5.277 5.698 4.743 1.00 83.50 97 ASP A N 1
ATOM 770 C CA . ASP A 1 97 ? 5.500 5.968 6.153 1.00 83.50 97 ASP A CA 1
ATOM 771 C C . ASP A 1 97 ? 4.526 5.128 6.991 1.00 83.50 97 ASP A C 1
ATOM 773 O O . ASP A 1 97 ? 3.351 5.489 7.108 1.00 83.50 97 ASP A O 1
ATOM 777 N N . PRO A 1 98 ? 4.986 4.042 7.642 1.00 85.62 98 PRO A N 1
ATOM 778 C CA . PRO A 1 98 ? 4.121 3.188 8.455 1.00 85.62 98 PRO A CA 1
ATOM 779 C C . PRO A 1 98 ? 3.560 3.898 9.697 1.00 85.62 98 PRO A C 1
ATOM 781 O O . PRO A 1 98 ? 2.749 3.320 10.423 1.00 85.62 98 PRO A O 1
ATOM 784 N N . ARG A 1 99 ? 4.019 5.120 9.994 1.00 87.88 99 ARG A N 1
ATOM 785 C CA . ARG A 1 99 ? 3.491 5.957 11.075 1.00 87.88 99 ARG A CA 1
ATOM 786 C C . ARG A 1 99 ? 2.238 6.713 10.663 1.00 87.88 99 ARG A C 1
ATOM 788 O O . ARG A 1 99 ? 1.458 7.040 11.547 1.00 87.88 99 ARG A O 1
ATOM 795 N N . ASN A 1 100 ? 2.055 6.984 9.370 1.00 90.12 100 ASN A N 1
ATOM 796 C CA . ASN A 1 100 ? 0.936 7.764 8.860 1.00 90.12 100 ASN A CA 1
ATOM 797 C C . ASN A 1 100 ? -0.238 6.850 8.496 1.00 90.12 100 ASN A C 1
ATOM 799 O O . ASN A 1 100 ? -0.369 6.423 7.352 1.00 90.12 100 ASN A O 1
ATOM 803 N N . ASN A 1 101 ? -1.111 6.553 9.453 1.00 92.06 101 ASN A N 1
ATOM 804 C CA . ASN A 1 101 ? -2.258 5.674 9.215 1.00 9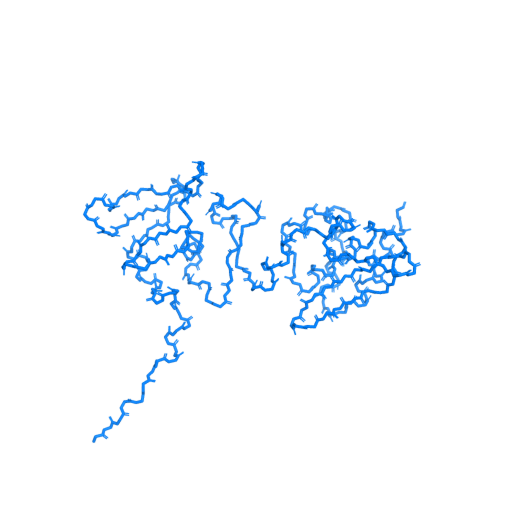2.06 101 ASN A CA 1
ATOM 805 C C . ASN A 1 101 ? -3.527 6.436 8.813 1.00 92.06 101 ASN A C 1
ATOM 807 O O . ASN A 1 101 ? -4.617 5.899 8.979 1.00 92.06 101 ASN A O 1
ATOM 811 N N . HIS A 1 102 ? -3.410 7.674 8.322 1.00 93.81 102 HIS A N 1
ATOM 812 C CA . HIS A 1 102 ? -4.569 8.425 7.843 1.00 93.81 102 HIS A CA 1
ATOM 813 C C . HIS A 1 102 ? -5.293 7.629 6.740 1.00 93.81 102 HIS A C 1
ATOM 815 O O . HIS A 1 102 ? -4.602 7.108 5.863 1.00 93.81 102 HIS A O 1
ATOM 821 N N . PRO A 1 103 ? -6.638 7.522 6.742 1.00 93.12 103 PRO A N 1
ATOM 822 C CA . PRO A 1 103 ? -7.376 6.742 5.744 1.00 93.12 103 PRO A CA 1
ATOM 823 C C . PRO A 1 103 ? -6.992 7.063 4.296 1.00 93.12 103 PRO A C 1
ATOM 825 O O . PRO A 1 103 ? -6.741 6.147 3.520 1.00 93.12 103 PRO A O 1
ATOM 828 N N . ASP A 1 104 ? -6.835 8.349 3.972 1.00 90.50 104 ASP A N 1
ATOM 829 C CA . ASP A 1 104 ? -6.442 8.818 2.632 1.00 90.50 104 ASP A CA 1
ATOM 830 C C . ASP A 1 104 ? -5.005 8.441 2.236 1.00 90.50 104 ASP A C 1
ATOM 832 O O . ASP A 1 104 ? -4.634 8.528 1.070 1.00 90.50 104 ASP A O 1
ATOM 836 N N . ASN A 1 105 ? -4.179 8.025 3.201 1.00 88.38 105 ASN A N 1
ATOM 837 C CA . ASN A 1 105 ? -2.827 7.522 2.974 1.00 88.38 105 ASN A CA 1
ATOM 838 C C . ASN A 1 105 ? -2.777 5.982 2.909 1.00 88.38 105 ASN A C 1
ATOM 840 O O . ASN A 1 105 ? -1.695 5.405 2.799 1.00 88.38 105 ASN A O 1
ATOM 844 N N . LEU A 1 106 ? -3.917 5.294 2.988 1.00 90.44 106 LEU A N 1
ATOM 845 C CA . LEU A 1 106 ? -3.997 3.836 2.960 1.00 90.44 106 LEU A CA 1
ATOM 846 C C . LEU A 1 106 ? -4.707 3.355 1.697 1.00 90.44 106 LEU A C 1
ATOM 848 O O . LEU A 1 106 ? -5.712 3.916 1.272 1.00 90.44 106 LEU A O 1
ATOM 852 N N . ARG A 1 107 ? -4.226 2.251 1.127 1.00 88.12 107 ARG A N 1
ATOM 853 C CA . ARG A 1 107 ? -4.847 1.625 -0.046 1.00 88.12 107 ARG A CA 1
ATOM 854 C C . ARG A 1 107 ? -4.879 0.110 0.061 1.00 88.12 107 ARG A C 1
ATOM 856 O O . ARG A 1 107 ? -3.956 -0.498 0.595 1.00 88.12 107 ARG A O 1
ATOM 863 N N . GLU A 1 108 ? -5.923 -0.493 -0.493 1.00 89.75 108 GLU A N 1
ATOM 864 C CA . GLU A 1 108 ? -5.993 -1.941 -0.680 1.00 89.75 108 GLU A CA 1
ATOM 865 C C . GLU A 1 108 ? -5.128 -2.334 -1.880 1.00 89.75 108 GLU A C 1
ATOM 867 O O . GLU A 1 108 ? -5.241 -1.758 -2.962 1.00 89.75 108 GLU A O 1
ATOM 872 N N . VAL A 1 109 ? -4.238 -3.299 -1.683 1.00 84.00 109 VAL A N 1
ATOM 873 C CA . VAL A 1 109 ? -3.337 -3.806 -2.717 1.00 84.00 109 VAL A CA 1
ATOM 874 C C . VAL A 1 109 ? -3.279 -5.323 -2.656 1.00 84.00 109 VAL A C 1
ATOM 876 O O . VAL A 1 109 ? -3.399 -5.936 -1.599 1.00 84.00 109 VAL A O 1
ATOM 879 N N . SER A 1 110 ? -3.054 -5.965 -3.791 1.00 80.50 110 SER A N 1
ATOM 880 C CA . SER A 1 110 ? -2.693 -7.379 -3.810 1.00 80.50 110 SER A CA 1
ATOM 881 C C . SER A 1 110 ? -1.332 -7.598 -3.141 1.00 80.50 110 SER A C 1
ATOM 883 O O . SER A 1 110 ? -0.479 -6.708 -3.071 1.00 80.50 110 SER A O 1
ATOM 885 N N . TYR A 1 111 ? -1.088 -8.826 -2.689 1.00 76.69 111 TYR A N 1
ATOM 886 C CA . TYR A 1 111 ? 0.204 -9.215 -2.125 1.00 76.69 111 TYR A CA 1
ATOM 887 C C . TYR A 1 111 ? 1.377 -8.937 -3.085 1.00 76.69 111 TYR A C 1
ATOM 889 O O . TYR A 1 111 ? 2.433 -8.463 -2.665 1.00 76.69 111 TYR A O 1
ATOM 897 N N . SER A 1 112 ? 1.174 -9.178 -4.386 1.00 70.81 112 SER A N 1
ATOM 898 C CA . SER A 1 112 ? 2.175 -8.908 -5.422 1.00 70.81 112 SER A CA 1
ATOM 899 C C . SER A 1 112 ? 2.421 -7.409 -5.601 1.00 70.81 112 SER A C 1
ATOM 901 O O . SER A 1 112 ? 3.574 -7.007 -5.728 1.00 70.81 112 SER A O 1
ATOM 903 N N . GLN A 1 113 ? 1.378 -6.572 -5.549 1.00 71.81 113 GLN A N 1
ATOM 904 C CA . GLN A 1 113 ? 1.515 -5.110 -5.547 1.00 71.81 113 GLN A CA 1
ATOM 905 C C . GLN A 1 113 ? 2.323 -4.615 -4.342 1.00 71.81 113 GLN A C 1
ATOM 907 O O . GLN A 1 113 ? 3.245 -3.823 -4.524 1.00 71.81 113 GLN A O 1
ATOM 912 N N . ASN A 1 114 ? 2.046 -5.129 -3.141 1.00 73.31 114 ASN A N 1
ATOM 913 C CA . ASN A 1 114 ? 2.758 -4.728 -1.926 1.00 73.31 114 ASN A CA 1
ATOM 914 C C . ASN A 1 114 ? 4.257 -5.089 -1.977 1.00 73.31 114 ASN A C 1
ATOM 916 O O . ASN A 1 114 ? 5.116 -4.257 -1.691 1.00 73.31 114 ASN A O 1
ATOM 920 N N . GLN A 1 115 ? 4.599 -6.311 -2.408 1.00 69.06 115 GLN A N 1
ATOM 921 C CA . GLN A 1 115 ? 6.002 -6.737 -2.508 1.00 69.06 115 GLN A CA 1
ATOM 922 C C . GLN A 1 115 ? 6.827 -5.933 -3.523 1.00 69.06 115 GLN A C 1
ATOM 924 O O . GLN A 1 115 ? 8.038 -5.795 -3.361 1.00 69.06 115 GLN A O 1
ATOM 929 N N . ARG A 1 116 ? 6.210 -5.387 -4.575 1.00 65.25 116 ARG A N 1
ATOM 930 C CA . ARG A 1 116 ? 6.939 -4.583 -5.571 1.00 65.25 116 ARG A CA 1
ATOM 931 C C . ARG A 1 116 ? 7.397 -3.228 -5.049 1.00 65.25 116 ARG A C 1
ATOM 933 O O . ARG A 1 116 ? 8.325 -2.656 -5.612 1.00 65.25 116 ARG A O 1
ATOM 940 N N . ASN A 1 117 ? 6.803 -2.730 -3.966 1.00 64.12 117 ASN A N 1
ATOM 941 C CA . ASN A 1 117 ? 7.265 -1.504 -3.318 1.00 64.12 117 ASN A CA 1
ATOM 942 C C . ASN A 1 117 ? 8.584 -1.688 -2.543 1.00 64.12 117 ASN A C 1
ATOM 944 O O . ASN A 1 117 ? 9.097 -0.715 -1.984 1.00 64.12 117 ASN A O 1
ATOM 948 N N . CYS A 1 118 ? 9.166 -2.893 -2.536 1.00 61.97 118 CYS A N 1
ATOM 949 C CA . CYS A 1 118 ? 10.482 -3.169 -1.965 1.00 61.97 118 CYS A CA 1
ATOM 950 C C . CYS A 1 118 ? 11.624 -2.533 -2.769 1.00 61.97 118 CYS A C 1
ATOM 952 O O . CYS A 1 118 ? 11.531 -2.397 -3.980 1.00 61.97 118 CYS A O 1
ATOM 954 N N . SER A 1 119 ? 12.696 -2.170 -2.057 1.00 67.06 119 SER A N 1
ATOM 955 C CA . SER A 1 119 ? 13.870 -1.395 -2.485 1.00 67.06 119 SER A CA 1
ATOM 956 C C . SER A 1 119 ? 14.300 -1.548 -3.956 1.00 67.06 119 SER A C 1
ATOM 958 O O . SER A 1 119 ? 14.247 -2.652 -4.499 1.00 67.06 119 SER A O 1
ATOM 960 N N . PRO A 1 120 ? 14.816 -0.467 -4.580 1.00 76.62 120 PRO A N 1
ATOM 961 C CA . PRO A 1 120 ? 15.297 -0.520 -5.957 1.00 76.62 120 PRO A CA 1
ATOM 962 C C . PRO A 1 120 ? 16.394 -1.573 -6.124 1.00 76.62 120 PRO A C 1
ATOM 964 O O . PRO A 1 120 ? 17.082 -1.944 -5.165 1.00 76.62 120 PRO A O 1
ATOM 967 N N . ASN A 1 121 ? 16.591 -2.027 -7.360 1.00 81.06 121 ASN A N 1
ATOM 968 C CA . ASN A 1 121 ? 17.691 -2.923 -7.673 1.00 81.06 121 ASN A CA 1
ATOM 969 C C . ASN A 1 121 ? 19.022 -2.230 -7.334 1.00 81.06 121 ASN A C 1
ATOM 971 O O . ASN A 1 121 ? 19.273 -1.110 -7.774 1.00 81.06 121 ASN A O 1
ATOM 975 N N . ARG A 1 122 ? 19.872 -2.902 -6.548 1.00 82.88 122 ARG A N 1
ATOM 976 C CA . ARG A 1 122 ? 21.163 -2.366 -6.089 1.00 82.88 122 ARG A CA 1
ATOM 977 C C . ARG A 1 122 ? 22.104 -2.015 -7.242 1.00 82.88 122 ARG A C 1
ATOM 979 O O . ARG A 1 122 ? 22.873 -1.072 -7.105 1.00 82.88 122 ARG A O 1
ATOM 986 N N . ASP A 1 123 ? 22.022 -2.740 -8.355 1.00 84.50 123 ASP A N 1
ATOM 987 C CA . ASP A 1 123 ? 22.938 -2.582 -9.487 1.00 84.50 123 ASP A CA 1
ATOM 988 C C . ASP A 1 123 ? 22.544 -1.424 -10.408 1.00 84.50 123 ASP A C 1
ATOM 990 O O . ASP A 1 123 ? 23.395 -0.838 -11.074 1.00 84.50 123 ASP A O 1
ATOM 994 N N . THR A 1 124 ? 21.250 -1.108 -10.486 1.00 88.25 124 THR A N 1
ATOM 995 C CA . THR A 1 124 ? 20.726 -0.095 -11.417 1.00 88.25 124 THR A CA 1
ATOM 996 C C . THR A 1 124 ? 20.225 1.158 -10.709 1.00 88.25 124 THR A C 1
ATOM 998 O O . THR A 1 124 ? 20.183 2.212 -11.330 1.00 88.25 124 THR A O 1
ATOM 1001 N N . GLY A 1 125 ? 19.867 1.067 -9.425 1.00 87.44 125 GLY A N 1
ATOM 1002 C CA . GLY A 1 125 ? 19.221 2.141 -8.667 1.00 87.44 125 GLY A CA 1
ATOM 1003 C C . GLY A 1 125 ? 17.719 2.278 -8.939 1.00 87.44 125 GLY A C 1
ATOM 1004 O O . GLY A 1 125 ? 17.058 3.080 -8.282 1.00 87.44 125 GLY A O 1
ATOM 1005 N N . PHE A 1 126 ? 17.158 1.461 -9.839 1.00 87.06 126 PHE A N 1
ATOM 1006 C CA . PHE A 1 126 ? 15.770 1.555 -10.295 1.00 87.06 126 PHE A CA 1
ATOM 1007 C C . PHE A 1 126 ? 14.959 0.293 -9.995 1.00 87.06 126 PHE A C 1
ATOM 1009 O O . PHE A 1 126 ? 15.488 -0.805 -9.803 1.00 87.06 126 PHE A O 1
ATOM 1016 N N . TYR A 1 127 ? 13.639 0.451 -9.945 1.00 85.38 127 TYR A N 1
ATOM 1017 C CA . TYR A 1 127 ? 12.696 -0.646 -9.737 1.00 85.38 127 TYR A CA 1
ATOM 1018 C C . TYR A 1 127 ? 12.425 -1.333 -11.072 1.00 85.38 127 TYR A C 1
ATOM 1020 O O . TYR A 1 127 ? 12.242 -0.666 -12.081 1.00 85.38 127 TYR A O 1
ATOM 1028 N N . GLY A 1 128 ? 12.423 -2.666 -11.091 1.00 89.19 128 GLY A N 1
ATOM 1029 C CA . GLY A 1 128 ? 12.120 -3.417 -12.313 1.00 89.19 128 GLY A CA 1
ATOM 1030 C C . GLY A 1 128 ? 13.148 -3.265 -13.443 1.00 89.19 128 GLY A C 1
ATOM 1031 O O . GLY A 1 128 ? 12.877 -3.723 -14.548 1.00 89.19 128 GLY A O 1
ATOM 1032 N N . VAL A 1 129 ? 14.325 -2.678 -13.191 1.00 93.12 129 VAL A N 1
ATOM 1033 C CA . VAL A 1 129 ? 15.399 -2.536 -14.189 1.00 93.12 129 VAL A CA 1
ATOM 1034 C C . VAL A 1 129 ? 16.528 -3.515 -13.901 1.00 93.12 129 VAL A C 1
ATOM 1036 O O . VAL A 1 129 ? 17.023 -3.612 -12.773 1.00 93.12 129 VAL A O 1
ATOM 1039 N N . TYR A 1 130 ? 16.965 -4.223 -14.939 1.00 93.94 130 TYR A N 1
ATOM 1040 C CA . TYR A 1 130 ? 17.970 -5.278 -14.854 1.00 93.94 130 TYR A CA 1
ATOM 1041 C C . TYR A 1 130 ? 19.068 -5.053 -15.892 1.00 93.94 130 TYR A C 1
ATOM 1043 O O . TYR A 1 130 ? 18.777 -4.819 -17.064 1.00 93.94 130 TYR A O 1
ATOM 1051 N N . ARG A 1 131 ? 20.337 -5.135 -15.477 1.00 95.19 131 ARG A N 1
ATOM 1052 C CA . ARG A 1 131 ? 21.480 -5.043 -16.393 1.00 95.19 131 ARG A CA 1
ATOM 1053 C C . ARG A 1 131 ? 21.637 -6.353 -17.167 1.00 95.19 131 ARG A C 1
ATOM 1055 O O . ARG A 1 131 ? 21.610 -7.438 -16.591 1.00 95.19 131 ARG A O 1
ATOM 1062 N N . THR A 1 132 ? 21.828 -6.246 -18.473 1.00 94.50 132 THR A N 1
ATOM 1063 C CA . THR A 1 132 ? 22.068 -7.380 -19.371 1.00 94.50 132 THR A CA 1
ATOM 1064 C C . THR A 1 132 ? 23.558 -7.684 -19.491 1.00 94.50 132 THR A C 1
ATOM 1066 O O . THR A 1 132 ? 24.410 -6.815 -19.293 1.00 94.50 132 THR A O 1
ATOM 1069 N N . ARG A 1 133 ? 23.893 -8.918 -19.885 1.00 90.94 133 ARG A N 1
ATOM 1070 C CA . ARG A 1 133 ? 25.287 -9.315 -20.156 1.00 90.94 133 ARG A CA 1
ATOM 1071 C C . ARG A 1 133 ? 25.903 -8.576 -21.346 1.00 90.94 133 ARG A C 1
ATOM 1073 O O . ARG A 1 133 ? 27.112 -8.399 -21.373 1.00 90.94 133 ARG A O 1
ATOM 1080 N N . SER A 1 134 ? 25.083 -8.134 -22.299 1.00 88.69 134 SER A N 1
ATOM 1081 C CA . SER A 1 134 ? 25.516 -7.396 -23.490 1.00 88.69 134 SER A CA 1
ATOM 1082 C C . SER A 1 134 ? 25.743 -5.900 -23.241 1.00 88.69 134 SER A C 1
ATOM 1084 O O . SER A 1 134 ? 26.074 -5.183 -24.177 1.00 88.69 134 SER A O 1
ATOM 1086 N N . GLY A 1 135 ? 25.561 -5.415 -22.007 1.00 88.81 135 GLY A N 1
ATOM 1087 C CA . GLY A 1 135 ? 25.879 -4.036 -21.622 1.00 88.81 135 GLY A CA 1
ATOM 1088 C C . GLY A 1 135 ? 24.711 -3.045 -21.630 1.00 88.81 135 GLY A C 1
ATOM 1089 O O . GLY A 1 135 ? 24.921 -1.910 -21.223 1.00 88.81 135 GLY A O 1
ATOM 1090 N N . GLY A 1 136 ? 23.499 -3.459 -22.017 1.00 94.25 136 GLY A N 1
ATOM 1091 C CA . GLY A 1 136 ? 22.278 -2.644 -21.904 1.00 94.25 136 GLY A CA 1
ATOM 1092 C C . GLY A 1 136 ? 21.406 -3.022 -20.702 1.00 94.25 136 GLY A C 1
ATOM 1093 O O . GLY A 1 136 ? 21.815 -3.810 -19.844 1.00 94.25 136 GLY A O 1
ATOM 1094 N N . TYR A 1 137 ? 20.176 -2.525 -20.677 1.00 96.69 137 TYR A N 1
ATOM 1095 C CA . TYR A 1 137 ? 19.209 -2.679 -19.591 1.00 96.69 137 TYR A CA 1
ATOM 1096 C C . TYR A 1 137 ? 17.904 -3.298 -20.096 1.00 96.69 137 TYR A C 1
ATOM 1098 O O . TYR A 1 137 ? 17.553 -3.161 -21.260 1.00 96.69 137 TYR A O 1
ATOM 1106 N N . GLN A 1 138 ? 17.167 -3.988 -19.236 1.00 96.06 138 GLN A N 1
ATOM 1107 C CA . GLN A 1 138 ? 15.809 -4.445 -19.528 1.00 96.06 138 GLN A CA 1
ATOM 1108 C C . GLN A 1 138 ? 14.869 -3.993 -18.421 1.00 96.06 138 GLN A C 1
ATOM 1110 O O . GLN A 1 138 ? 15.192 -4.126 -17.237 1.00 96.06 138 GLN A O 1
ATOM 1115 N N . ALA A 1 139 ? 13.700 -3.509 -18.825 1.00 94.25 139 ALA A N 1
ATOM 1116 C CA . ALA A 1 139 ? 12.570 -3.254 -17.954 1.00 94.25 139 ALA A CA 1
ATOM 1117 C C . ALA A 1 139 ? 11.767 -4.547 -17.785 1.00 94.25 139 ALA A C 1
ATOM 1119 O O . ALA A 1 139 ? 11.582 -5.302 -18.741 1.00 94.25 139 ALA A O 1
ATOM 1120 N N . GLY A 1 140 ? 11.295 -4.831 -16.578 1.00 91.56 140 GLY A N 1
ATOM 1121 C CA . GLY A 1 140 ? 10.557 -6.051 -16.293 1.00 91.56 140 GLY A CA 1
ATOM 1122 C C . GLY A 1 140 ? 9.430 -5.843 -15.302 1.00 91.56 140 GLY A C 1
ATOM 1123 O O . GLY A 1 140 ? 9.549 -5.081 -14.346 1.00 91.56 140 GLY A O 1
ATOM 1124 N N . VAL A 1 141 ? 8.349 -6.586 -15.514 1.00 87.94 141 VAL A N 1
ATOM 1125 C CA . VAL A 1 141 ? 7.147 -6.563 -14.678 1.00 87.94 141 VAL A CA 1
ATOM 1126 C C . VAL A 1 141 ? 6.632 -7.991 -14.492 1.00 87.94 141 VAL A C 1
ATOM 1128 O O . VAL A 1 141 ? 6.826 -8.834 -15.365 1.00 87.94 141 VAL A O 1
ATOM 1131 N N . SER A 1 142 ? 6.057 -8.321 -13.331 1.00 85.12 142 SER A N 1
ATOM 1132 C CA . SER A 1 142 ? 5.676 -9.709 -12.997 1.00 85.12 142 SER A CA 1
ATOM 1133 C C . SER A 1 142 ? 4.227 -9.838 -12.538 1.00 85.12 142 SER A C 1
ATOM 1135 O O . SER A 1 142 ? 3.918 -9.559 -11.381 1.00 85.12 142 SER A O 1
ATOM 1137 N N . THR A 1 143 ? 3.329 -10.284 -13.408 1.00 78.38 143 THR A N 1
ATOM 1138 C CA . THR A 1 143 ? 1.898 -10.442 -13.102 1.00 78.38 143 THR A CA 1
ATOM 1139 C C . THR A 1 143 ? 1.471 -11.895 -13.181 1.00 78.38 143 THR A C 1
ATOM 1141 O O . THR A 1 143 ? 1.975 -12.641 -14.014 1.00 78.38 143 THR A O 1
ATOM 1144 N N . ASP A 1 144 ? 0.580 -12.315 -12.283 1.00 74.94 144 ASP A N 1
ATOM 1145 C CA . ASP A 1 144 ? 0.022 -13.676 -12.252 1.00 74.94 144 ASP A CA 1
ATOM 1146 C C . ASP A 1 144 ? 1.086 -14.788 -12.280 1.00 74.94 144 ASP A C 1
ATOM 1148 O O . ASP A 1 144 ? 0.956 -15.806 -12.959 1.00 74.94 144 ASP A O 1
ATOM 1152 N N . GLY A 1 145 ? 2.198 -14.561 -11.571 1.00 74.94 145 GLY A N 1
ATOM 1153 C CA . GLY A 1 145 ? 3.338 -15.484 -11.512 1.00 74.94 145 GLY A CA 1
ATOM 1154 C C . GLY A 1 145 ? 4.190 -15.541 -12.787 1.00 74.94 145 GLY A C 1
ATOM 1155 O O . GLY A 1 145 ? 5.181 -16.268 -12.822 1.00 74.94 145 GLY A O 1
ATOM 1156 N N . LYS A 1 146 ? 3.852 -14.766 -13.821 1.00 82.19 146 LYS A N 1
ATOM 1157 C CA . LYS A 1 146 ? 4.614 -14.651 -15.066 1.00 82.19 146 LYS A CA 1
ATOM 1158 C C . LYS A 1 146 ? 5.415 -13.363 -15.077 1.00 82.19 146 LYS A C 1
ATOM 1160 O O . LYS A 1 146 ? 4.933 -12.310 -14.672 1.00 82.19 146 LYS A O 1
ATOM 1165 N N . ARG A 1 147 ? 6.639 -13.442 -15.587 1.00 87.19 147 ARG A N 1
ATOM 1166 C CA . ARG A 1 147 ? 7.529 -12.293 -15.736 1.00 87.19 147 ARG A CA 1
ATOM 1167 C C . ARG A 1 147 ? 7.615 -11.885 -17.199 1.00 87.19 147 ARG A C 1
ATOM 1169 O O . ARG A 1 147 ? 8.028 -12.681 -18.035 1.00 87.19 147 ARG A O 1
ATOM 1176 N N . PHE A 1 148 ? 7.256 -10.641 -17.478 1.00 91.75 148 PHE A N 1
ATOM 1177 C CA . PHE A 1 148 ? 7.528 -9.973 -18.740 1.00 91.75 148 PHE A CA 1
ATOM 1178 C C . PHE A 1 148 ? 8.853 -9.212 -18.638 1.00 91.75 148 PHE A C 1
ATOM 1180 O O . PHE A 1 148 ? 9.149 -8.608 -17.604 1.00 91.75 148 PHE A O 1
ATOM 1187 N N . MET A 1 149 ? 9.643 -9.246 -19.709 1.00 94.62 149 MET A N 1
ATOM 1188 C CA . MET A 1 149 ? 10.892 -8.501 -19.853 1.00 94.62 149 MET A CA 1
ATOM 1189 C C . MET A 1 149 ? 10.888 -7.804 -21.211 1.00 94.62 149 MET A C 1
ATOM 1191 O O . MET A 1 149 ? 10.573 -8.431 -22.220 1.00 94.62 149 MET A O 1
ATOM 1195 N N . SER A 1 150 ? 11.272 -6.532 -21.244 1.00 94.19 150 SER A N 1
ATOM 1196 C CA . SER A 1 150 ? 11.443 -5.783 -22.484 1.00 94.19 150 SER A CA 1
ATOM 1197 C C . SER A 1 150 ? 12.619 -6.317 -23.309 1.00 94.19 150 SER A C 1
ATOM 1199 O O . SER A 1 150 ? 13.506 -7.023 -22.812 1.00 94.19 150 SER A O 1
ATOM 1201 N N . LYS A 1 151 ? 12.701 -5.878 -24.568 1.00 93.19 151 LYS A N 1
ATOM 1202 C CA . LYS A 1 151 ? 13.965 -5.879 -25.319 1.00 93.19 151 LYS A CA 1
ATOM 1203 C C . LYS A 1 151 ? 15.042 -5.066 -24.587 1.00 93.19 151 LYS A C 1
ATOM 1205 O O . LYS A 1 151 ? 14.729 -4.268 -23.701 1.00 93.19 151 LYS A O 1
ATOM 1210 N N . THR A 1 152 ? 16.305 -5.277 -24.953 1.00 95.56 152 THR A N 1
ATOM 1211 C CA . THR A 1 152 ? 17.429 -4.517 -24.393 1.00 95.56 152 THR A CA 1
ATOM 1212 C C . THR A 1 152 ? 17.334 -3.046 -24.796 1.00 95.56 152 THR A C 1
ATOM 1214 O O . THR A 1 152 ? 17.249 -2.720 -25.977 1.00 95.56 152 THR A O 1
ATOM 1217 N N . ILE A 1 153 ? 17.378 -2.173 -23.798 1.00 94.88 153 ILE A N 1
ATOM 1218 C CA . ILE A 1 153 ? 17.359 -0.717 -23.882 1.00 94.88 153 ILE A CA 1
ATOM 1219 C C . ILE A 1 153 ? 18.771 -0.224 -23.521 1.00 94.88 153 ILE A C 1
ATOM 1221 O O . ILE A 1 153 ? 19.284 -0.610 -22.468 1.00 94.88 153 ILE A O 1
ATOM 1225 N N . PRO A 1 154 ? 19.444 0.576 -24.367 1.00 94.06 154 PRO A N 1
ATOM 1226 C CA . PRO A 1 154 ? 20.811 1.029 -24.091 1.00 94.06 154 PRO A CA 1
ATOM 1227 C C . PRO A 1 154 ? 20.920 1.935 -22.863 1.00 94.06 154 PRO A C 1
ATOM 1229 O O . PRO A 1 154 ? 21.869 1.813 -22.091 1.00 94.06 154 PRO A O 1
ATOM 1232 N N . ASP A 1 155 ? 19.941 2.819 -22.682 1.00 92.31 155 ASP A N 1
ATOM 1233 C CA . ASP A 1 155 ? 19.933 3.809 -21.614 1.00 92.31 155 ASP A CA 1
ATOM 1234 C C . ASP A 1 155 ? 19.170 3.314 -20.374 1.00 92.31 155 ASP A C 1
ATOM 1236 O O . ASP A 1 155 ? 18.079 2.742 -20.465 1.00 92.31 155 ASP A O 1
ATOM 1240 N N . LYS A 1 156 ? 19.765 3.524 -19.198 1.00 92.06 156 LYS A N 1
ATOM 1241 C CA . LYS A 1 156 ? 19.216 3.042 -17.924 1.00 92.06 156 LYS A CA 1
ATOM 1242 C C . LYS A 1 156 ? 17.996 3.838 -17.454 1.00 92.06 156 LYS A C 1
ATOM 1244 O O . LYS A 1 156 ? 17.121 3.247 -16.828 1.00 92.06 156 LYS A O 1
ATOM 1249 N N . GLU A 1 157 ? 17.943 5.138 -17.740 1.00 89.62 157 GLU A N 1
ATOM 1250 C CA . GLU A 1 157 ? 16.856 6.035 -17.337 1.00 89.62 157 GLU A CA 1
ATOM 1251 C C . GLU A 1 157 ? 15.629 5.771 -18.212 1.00 89.62 157 GLU A C 1
ATOM 1253 O O . GLU A 1 157 ? 14.519 5.622 -17.705 1.00 89.62 157 GLU A O 1
ATOM 1258 N N . VAL A 1 158 ? 15.838 5.562 -19.517 1.00 89.75 158 VAL A N 1
ATOM 1259 C CA . VAL A 1 158 ? 14.779 5.108 -20.433 1.00 89.75 158 VAL A CA 1
ATOM 1260 C C . VAL A 1 158 ? 14.239 3.746 -19.992 1.00 89.75 158 VAL A C 1
ATOM 1262 O O . VAL A 1 158 ? 13.028 3.540 -19.957 1.00 89.75 158 VAL A O 1
ATOM 1265 N N . ALA A 1 159 ? 15.105 2.808 -19.594 1.00 92.62 159 ALA A N 1
ATOM 1266 C CA . ALA A 1 159 ? 14.652 1.522 -19.063 1.00 92.62 159 ALA A CA 1
ATOM 1267 C C . ALA A 1 159 ? 13.853 1.665 -17.754 1.00 92.62 159 ALA A C 1
ATOM 1269 O O . ALA A 1 159 ? 12.895 0.920 -17.547 1.00 92.62 159 ALA A O 1
ATOM 1270 N N . ALA A 1 160 ? 14.216 2.614 -16.887 1.00 90.06 160 ALA A N 1
ATOM 1271 C CA . ALA A 1 160 ? 13.468 2.919 -15.670 1.00 90.06 160 ALA A CA 1
ATOM 1272 C C . ALA A 1 160 ? 12.081 3.490 -15.982 1.00 90.06 160 ALA A C 1
ATOM 1274 O O . ALA A 1 160 ? 11.088 2.998 -15.448 1.00 90.06 160 ALA A O 1
ATOM 1275 N N . PHE A 1 161 ? 12.002 4.436 -16.918 1.00 87.50 161 PHE A N 1
ATOM 1276 C CA . PHE A 1 161 ? 10.737 4.982 -17.399 1.00 87.50 161 PHE A CA 1
ATOM 1277 C C . PHE A 1 161 ? 9.829 3.887 -17.976 1.00 87.50 161 PHE A C 1
ATOM 1279 O O . PHE A 1 161 ? 8.668 3.767 -17.586 1.00 87.50 161 PHE A O 1
ATOM 1286 N N . VAL A 1 162 ? 10.369 3.015 -18.835 1.00 90.25 162 VAL A N 1
ATOM 1287 C CA . VAL A 1 162 ? 9.627 1.871 -19.392 1.00 90.25 162 VAL A CA 1
ATOM 1288 C C . VAL A 1 162 ? 9.147 0.919 -18.288 1.00 90.25 162 VAL A C 1
ATOM 1290 O O . VAL A 1 162 ? 8.032 0.407 -18.368 1.00 90.25 162 VAL A O 1
ATOM 1293 N N . ALA A 1 163 ? 9.946 0.676 -17.244 1.00 90.00 163 ALA A N 1
ATOM 1294 C CA . ALA A 1 163 ? 9.545 -0.172 -16.120 1.00 90.00 163 ALA A CA 1
ATOM 1295 C C . ALA A 1 163 ? 8.383 0.434 -15.312 1.00 90.00 163 ALA A C 1
ATOM 1297 O O . ALA A 1 163 ? 7.455 -0.291 -14.935 1.00 90.00 163 ALA A O 1
ATOM 1298 N N . ASP A 1 164 ? 8.398 1.750 -15.086 1.00 86.25 164 ASP A N 1
ATOM 1299 C CA . ASP A 1 164 ? 7.298 2.456 -14.427 1.00 86.25 164 ASP A CA 1
ATOM 1300 C C . ASP A 1 164 ? 6.029 2.432 -15.308 1.00 86.25 164 ASP A C 1
ATOM 1302 O O . ASP A 1 164 ? 4.957 2.086 -14.809 1.00 86.25 164 ASP A O 1
ATOM 1306 N N . VAL A 1 165 ? 6.136 2.656 -16.628 1.00 85.62 165 VAL A N 1
ATOM 1307 C CA . VAL A 1 165 ? 5.007 2.526 -17.581 1.00 85.62 165 VAL A CA 1
ATOM 1308 C C . VAL A 1 165 ? 4.409 1.118 -17.553 1.00 85.62 165 VAL A C 1
ATOM 1310 O O . VAL A 1 165 ? 3.199 0.963 -17.395 1.00 85.62 165 VAL A O 1
ATOM 1313 N N . LEU A 1 166 ? 5.242 0.078 -17.664 1.00 87.31 166 LEU A N 1
ATOM 1314 C CA . LEU A 1 166 ? 4.801 -1.319 -17.598 1.00 87.31 166 LEU A CA 1
ATOM 1315 C C . LEU A 1 166 ? 4.080 -1.626 -16.283 1.00 87.31 166 LEU A C 1
ATOM 1317 O O . LEU A 1 166 ? 3.100 -2.368 -16.268 1.00 87.31 166 LEU A O 1
ATOM 1321 N N . THR A 1 167 ? 4.543 -1.047 -15.178 1.00 84.69 167 THR A N 1
ATOM 1322 C CA . THR A 1 167 ? 3.893 -1.193 -13.872 1.00 84.69 167 THR A CA 1
ATOM 1323 C C . THR A 1 167 ? 2.498 -0.570 -13.886 1.00 84.69 167 THR A C 1
ATOM 1325 O O . THR A 1 167 ? 1.544 -1.223 -13.462 1.00 84.69 167 THR A O 1
ATOM 1328 N N . VAL A 1 168 ? 2.354 0.640 -14.428 1.00 80.38 168 VAL A N 1
ATOM 1329 C CA . VAL A 1 168 ? 1.048 1.304 -14.553 1.00 80.38 168 VAL A CA 1
ATOM 1330 C C . VAL A 1 168 ? 0.099 0.509 -15.450 1.00 80.38 168 VAL A C 1
ATOM 1332 O O . VAL A 1 168 ? -1.060 0.325 -15.090 1.00 80.38 168 VAL A O 1
ATOM 1335 N N . VAL A 1 169 ? 0.577 -0.009 -16.584 1.00 80.69 169 VAL A N 1
ATOM 1336 C CA . VAL A 1 169 ? -0.246 -0.806 -17.512 1.00 80.69 169 VAL A CA 1
ATOM 1337 C C . VAL A 1 169 ? -0.762 -2.081 -16.846 1.00 80.69 169 VAL A C 1
ATOM 1339 O O . VAL A 1 169 ? -1.925 -2.434 -17.008 1.00 80.69 169 VAL A O 1
ATOM 1342 N N . VAL A 1 170 ? 0.086 -2.771 -16.084 1.00 80.56 170 VAL A N 1
ATOM 1343 C CA . VAL A 1 170 ? -0.267 -4.070 -15.498 1.00 80.56 170 VAL A CA 1
ATOM 1344 C C . VAL A 1 170 ? -1.111 -3.934 -14.231 1.00 80.56 170 VAL A C 1
ATOM 1346 O O . VAL A 1 170 ? -1.971 -4.773 -13.974 1.00 80.56 170 VAL A O 1
ATOM 1349 N N . TYR A 1 171 ? -0.857 -2.920 -13.402 1.00 76.50 171 TYR A N 1
ATOM 1350 C CA . TYR A 1 171 ? -1.445 -2.846 -12.059 1.00 76.50 171 TYR A CA 1
ATOM 1351 C C . TYR A 1 171 ? -2.242 -1.579 -11.777 1.00 76.50 171 TYR A C 1
ATOM 1353 O O . TYR A 1 171 ? -2.757 -1.447 -10.664 1.00 76.50 171 TYR A O 1
ATOM 1361 N N . GLY A 1 172 ? -2.323 -0.669 -12.743 1.00 75.12 172 GLY A N 1
ATOM 1362 C CA . GLY A 1 172 ? -2.829 0.680 -12.552 1.00 75.12 172 GLY A CA 1
ATOM 1363 C C . GLY A 1 172 ? -1.789 1.627 -11.942 1.00 75.12 172 GLY A C 1
ATOM 1364 O O . GLY A 1 172 ? -0.742 1.191 -11.449 1.00 75.12 172 GLY A O 1
ATOM 1365 N N . PRO A 1 173 ? -2.065 2.940 -11.979 1.00 73.25 173 PRO A N 1
ATOM 1366 C CA . PRO A 1 173 ? -1.182 3.944 -11.411 1.00 73.25 173 PRO A CA 1
ATOM 1367 C C . PRO A 1 173 ? -1.151 3.855 -9.883 1.00 73.25 173 PRO A C 1
ATOM 1369 O O . PRO A 1 173 ? -2.167 3.620 -9.226 1.00 73.25 173 PRO A O 1
ATOM 1372 N N . ASP A 1 174 ? 0.023 4.088 -9.306 1.00 70.69 174 ASP A N 1
ATOM 1373 C CA . ASP A 1 174 ? 0.210 4.239 -7.872 1.00 70.69 174 ASP A CA 1
ATOM 1374 C C . ASP A 1 174 ? 0.995 5.513 -7.545 1.00 70.69 174 ASP A C 1
ATOM 1376 O O . ASP A 1 174 ? 1.679 6.049 -8.410 1.00 70.69 174 ASP A O 1
ATOM 1380 N N . PRO A 1 175 ? 0.938 6.018 -6.306 1.00 70.62 175 PRO A N 1
ATOM 1381 C CA . PRO A 1 175 ? 1.567 7.290 -5.956 1.00 70.62 175 PRO A CA 1
ATOM 1382 C C . PRO A 1 175 ? 3.068 7.365 -6.265 1.00 70.62 175 PRO A C 1
ATOM 1384 O O . PRO A 1 175 ? 3.554 8.434 -6.623 1.00 70.62 175 PRO A O 1
ATOM 1387 N N . ILE A 1 176 ? 3.802 6.246 -6.195 1.00 71.94 176 ILE A N 1
ATOM 1388 C CA . ILE A 1 176 ? 5.232 6.223 -6.528 1.00 71.94 176 ILE A CA 1
ATOM 1389 C C . ILE A 1 176 ? 5.434 6.288 -8.038 1.00 71.94 176 ILE A C 1
ATOM 1391 O O . ILE A 1 176 ? 6.271 7.062 -8.500 1.00 71.94 176 ILE A O 1
ATOM 1395 N N . THR A 1 177 ? 4.689 5.490 -8.807 1.00 74.88 177 THR A N 1
ATOM 1396 C CA . THR A 1 177 ? 4.775 5.538 -10.273 1.00 74.88 177 THR A CA 1
ATOM 1397 C C . THR A 1 177 ? 4.309 6.891 -10.802 1.00 74.88 177 THR A C 1
ATOM 1399 O O . THR A 1 177 ? 5.000 7.466 -11.631 1.00 74.88 177 THR A O 1
ATOM 1402 N N . ILE A 1 178 ? 3.243 7.479 -10.250 1.00 74.19 178 ILE A N 1
ATOM 1403 C CA . ILE A 1 178 ? 2.793 8.846 -10.569 1.00 74.19 178 ILE A CA 1
ATOM 1404 C C . ILE A 1 178 ? 3.900 9.869 -10.285 1.00 74.19 178 ILE A C 1
ATOM 1406 O O . ILE A 1 178 ? 4.214 10.686 -11.149 1.00 74.19 178 ILE A O 1
ATOM 1410 N N . GLN A 1 179 ? 4.522 9.813 -9.101 1.00 73.44 179 GLN A N 1
ATOM 1411 C CA . GLN A 1 179 ? 5.591 10.743 -8.729 1.00 73.44 179 GLN A CA 1
ATOM 1412 C C . GLN A 1 179 ? 6.806 10.635 -9.663 1.00 73.44 179 GLN A C 1
ATOM 1414 O O . GLN A 1 179 ? 7.409 11.651 -9.996 1.00 73.44 179 GLN A O 1
ATOM 1419 N N . ARG A 1 180 ? 7.181 9.420 -10.079 1.00 76.12 180 ARG A N 1
ATOM 1420 C CA . ARG A 1 180 ? 8.339 9.188 -10.961 1.00 76.12 180 ARG A CA 1
ATOM 1421 C C . ARG A 1 180 ? 8.072 9.518 -12.416 1.00 76.12 180 ARG A C 1
ATOM 1423 O O . ARG A 1 180 ? 8.948 10.051 -13.085 1.00 76.12 180 ARG A O 1
ATOM 1430 N N . LEU A 1 181 ? 6.874 9.201 -12.893 1.00 74.00 181 LEU A N 1
ATOM 1431 C CA . LEU A 1 181 ? 6.474 9.456 -14.271 1.00 74.00 181 LEU A CA 1
ATOM 1432 C C . LEU A 1 181 ? 6.200 10.938 -14.526 1.00 74.00 181 LEU A C 1
ATOM 1434 O O . LEU A 1 181 ? 6.144 11.319 -15.690 1.00 74.00 181 LEU A O 1
ATOM 1438 N N . ASN A 1 182 ? 6.056 11.744 -13.461 1.00 63.25 182 ASN A N 1
ATOM 1439 C CA . ASN A 1 182 ? 5.791 13.181 -13.484 1.00 63.25 182 ASN A CA 1
ATOM 1440 C C . ASN A 1 182 ? 4.782 13.531 -14.589 1.00 63.25 182 ASN A C 1
ATOM 1442 O O . ASN A 1 182 ? 5.158 13.976 -15.674 1.00 63.25 182 ASN A O 1
ATOM 1446 N N . THR A 1 183 ? 3.507 13.236 -14.317 1.00 53.78 183 THR A N 1
ATOM 1447 C CA . THR A 1 183 ? 2.375 13.143 -15.266 1.00 53.78 183 THR A CA 1
ATOM 1448 C C . THR A 1 183 ? 2.230 14.295 -16.266 1.00 53.78 183 THR A C 1
ATOM 1450 O O . THR A 1 183 ? 1.601 14.110 -17.306 1.00 53.78 183 THR A O 1
ATOM 1453 N N . ASP A 1 184 ? 2.848 15.443 -15.998 1.00 47.97 184 ASP A N 1
ATOM 1454 C CA . ASP A 1 184 ? 2.922 16.599 -16.893 1.00 47.97 184 ASP A CA 1
ATOM 1455 C C . ASP A 1 184 ? 3.708 16.322 -18.187 1.00 47.97 184 ASP A C 1
ATOM 1457 O O . ASP A 1 184 ? 3.427 16.940 -19.212 1.00 47.97 184 ASP A O 1
ATOM 1461 N N . ARG A 1 185 ? 4.653 15.367 -18.188 1.00 51.03 185 ARG A N 1
ATOM 1462 C CA . ARG A 1 185 ? 5.381 14.975 -19.410 1.00 51.03 185 ARG A CA 1
ATOM 1463 C C . ARG A 1 185 ? 4.552 14.117 -20.373 1.00 51.03 185 ARG A C 1
ATOM 1465 O O . ARG A 1 185 ? 4.847 14.127 -21.562 1.00 51.03 185 ARG A O 1
ATOM 1472 N N . PHE A 1 186 ? 3.514 13.399 -19.918 1.00 57.06 186 P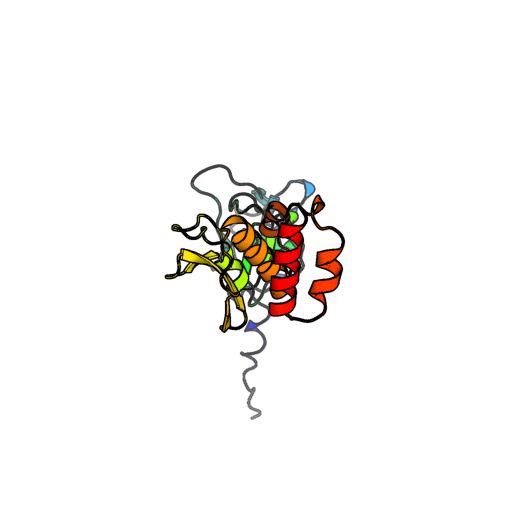HE A N 1
ATOM 1473 C CA . PHE A 1 186 ? 2.772 12.451 -20.776 1.00 57.06 186 PHE A CA 1
ATOM 1474 C C . PHE A 1 186 ? 1.257 12.347 -20.485 1.00 57.06 186 PHE A C 1
ATOM 1476 O O . PHE A 1 186 ? 0.758 11.263 -20.176 1.00 57.06 186 PHE A O 1
ATOM 1483 N N . PRO A 1 187 ? 0.475 13.431 -20.644 1.00 51.69 187 PRO A N 1
ATOM 1484 C CA . PRO A 1 187 ? -0.933 13.453 -20.233 1.00 51.69 187 PRO A CA 1
ATOM 1485 C C . PRO A 1 187 ? -1.918 12.727 -21.178 1.00 51.69 187 PRO A C 1
ATOM 1487 O O . PRO A 1 187 ? -3.034 12.429 -20.764 1.00 51.69 187 PRO A O 1
ATOM 1490 N N . LEU A 1 188 ? -1.542 12.394 -22.424 1.00 46.03 188 LEU A N 1
ATOM 1491 C CA . LEU A 1 188 ? -2.451 11.759 -23.409 1.00 46.03 188 LEU A CA 1
ATOM 1492 C C . LEU A 1 188 ? -2.105 10.304 -23.755 1.00 46.03 188 LEU A C 1
ATOM 1494 O O . LEU A 1 188 ? -2.972 9.524 -24.146 1.00 46.03 188 LEU A O 1
ATOM 1498 N N . PHE A 1 189 ? -0.845 9.914 -23.584 1.00 50.41 189 PHE A N 1
ATOM 1499 C CA . PHE A 1 189 ? -0.351 8.607 -24.010 1.00 50.41 189 PHE A CA 1
ATOM 1500 C C . PHE A 1 189 ? -0.838 7.478 -23.088 1.00 50.41 189 PHE A C 1
ATOM 1502 O O . PHE A 1 189 ? -1.331 6.447 -23.555 1.00 50.41 189 PHE A O 1
ATOM 1509 N N . PHE A 1 190 ? -0.817 7.729 -21.774 1.00 51.31 190 PHE A N 1
ATOM 1510 C CA . PHE A 1 190 ? -1.312 6.807 -20.749 1.00 51.31 190 PHE A CA 1
ATOM 1511 C C . PHE A 1 190 ? -2.806 6.485 -20.891 1.00 51.31 190 PHE A C 1
ATOM 1513 O O . PHE A 1 190 ? -3.206 5.360 -20.614 1.00 51.31 190 PHE A O 1
ATOM 1520 N N . ALA A 1 191 ? -3.631 7.416 -21.379 1.00 46.97 191 ALA A N 1
ATOM 1521 C CA . ALA A 1 191 ? -5.066 7.177 -21.551 1.00 46.97 191 ALA A CA 1
ATOM 1522 C C . ALA A 1 191 ? -5.383 6.156 -22.666 1.00 46.97 191 ALA A C 1
ATOM 1524 O O . ALA A 1 191 ? -6.427 5.511 -22.620 1.00 46.97 191 ALA A O 1
ATOM 1525 N N . SER A 1 192 ? -4.483 5.981 -23.646 1.00 47.16 192 SER A N 1
ATOM 1526 C CA . SER A 1 192 ? -4.693 5.079 -24.791 1.00 47.16 192 SER A CA 1
ATOM 1527 C C . SER A 1 192 ? -4.090 3.677 -24.603 1.00 47.16 192 SER A C 1
ATOM 1529 O O . SER A 1 192 ? -4.704 2.688 -25.003 1.00 47.16 192 SER A O 1
ATOM 1531 N N . ALA A 1 193 ? -2.930 3.562 -23.939 1.00 47.56 193 ALA A N 1
ATOM 1532 C CA . ALA A 1 193 ? -2.219 2.288 -23.751 1.00 47.56 193 ALA A CA 1
ATOM 1533 C C . ALA A 1 193 ? -2.870 1.358 -22.705 1.00 47.56 193 ALA A C 1
ATOM 1535 O O . ALA A 1 193 ? -2.672 0.145 -22.734 1.00 47.56 193 ALA A O 1
ATOM 1536 N N . VAL A 1 194 ? -3.689 1.909 -21.804 1.00 52.03 194 VAL A N 1
ATOM 1537 C CA . VAL A 1 194 ? -4.372 1.167 -20.725 1.00 52.03 194 VAL A CA 1
ATOM 1538 C C . VAL A 1 194 ? -5.520 0.274 -21.250 1.00 52.03 194 VAL A C 1
ATOM 1540 O O . VAL A 1 194 ? -6.096 -0.509 -20.503 1.00 52.03 194 VAL A O 1
ATOM 1543 N N . SER A 1 195 ? -5.823 0.313 -22.552 1.00 46.59 195 SER A N 1
ATOM 1544 C CA . SER A 1 195 ? -6.976 -0.374 -23.154 1.00 46.59 195 SER A CA 1
ATOM 1545 C C . SER A 1 195 ? -6.752 -1.852 -23.554 1.00 46.59 195 SER A C 1
ATOM 1547 O O . SER A 1 195 ? -7.732 -2.569 -23.744 1.00 46.59 195 SER A O 1
ATOM 1549 N N . ALA A 1 196 ? -5.514 -2.366 -23.671 1.00 47.94 196 ALA A N 1
ATOM 1550 C CA . ALA A 1 196 ? -5.299 -3.626 -24.417 1.00 47.94 196 ALA A CA 1
ATOM 1551 C C . ALA A 1 196 ? -4.407 -4.722 -23.794 1.00 47.94 196 ALA A C 1
ATOM 1553 O O . ALA A 1 196 ? -4.227 -5.755 -24.435 1.00 47.94 196 ALA A O 1
ATOM 1554 N N . ASN A 1 197 ? -3.838 -4.564 -22.590 1.00 63.28 197 ASN A N 1
ATOM 1555 C CA . ASN A 1 197 ? -2.834 -5.511 -22.050 1.00 63.28 197 ASN A CA 1
ATOM 1556 C C . ASN A 1 197 ? -1.628 -5.770 -22.995 1.00 63.28 197 ASN A C 1
ATOM 1558 O O . ASN A 1 197 ? -0.902 -6.754 -22.827 1.00 63.28 197 ASN A O 1
ATOM 1562 N N . ASP A 1 198 ? -1.381 -4.899 -23.979 1.00 80.81 198 ASP A N 1
ATOM 1563 C CA . ASP A 1 198 ? -0.254 -5.030 -24.903 1.00 80.81 198 ASP A CA 1
ATOM 1564 C C . ASP A 1 198 ? 1.023 -4.444 -24.288 1.00 80.81 198 ASP A C 1
ATOM 1566 O O . ASP A 1 198 ? 1.346 -3.264 -24.432 1.00 80.81 198 ASP A O 1
ATOM 1570 N N . LEU A 1 199 ? 1.762 -5.300 -23.582 1.00 84.75 199 LEU A N 1
ATOM 1571 C CA . LEU A 1 199 ? 3.023 -4.922 -22.944 1.00 84.75 199 LEU A CA 1
ATOM 1572 C C . LEU A 1 199 ? 4.129 -4.601 -23.956 1.00 84.75 199 LEU A C 1
ATOM 1574 O O . LEU A 1 199 ? 5.010 -3.806 -23.641 1.00 84.75 199 LEU A O 1
ATOM 1578 N N . HIS A 1 200 ? 4.103 -5.187 -25.157 1.00 86.25 200 HIS A N 1
ATOM 1579 C CA . HIS A 1 200 ? 5.103 -4.878 -26.182 1.00 86.25 200 HIS A CA 1
ATOM 1580 C C . HIS A 1 200 ? 4.829 -3.507 -26.799 1.00 86.25 200 HIS A C 1
ATOM 1582 O O . HIS A 1 200 ? 5.739 -2.679 -26.848 1.00 86.25 200 HIS A O 1
ATOM 1588 N N . GLY A 1 201 ? 3.572 -3.235 -27.163 1.00 82.38 201 GLY A N 1
ATOM 1589 C CA . GLY A 1 201 ? 3.141 -1.918 -27.625 1.00 82.38 201 GLY A CA 1
ATOM 1590 C C . GLY A 1 201 ? 3.443 -0.827 -26.601 1.00 82.38 201 GLY A C 1
ATOM 1591 O O . GLY A 1 201 ? 4.018 0.198 -26.955 1.00 82.38 201 GLY A O 1
ATOM 1592 N N . ALA A 1 202 ? 3.174 -1.070 -25.313 1.00 82.62 202 ALA A N 1
ATOM 1593 C CA . ALA A 1 202 ? 3.507 -0.127 -24.244 1.00 82.62 202 ALA A CA 1
ATOM 1594 C C . ALA A 1 202 ? 5.015 0.182 -24.159 1.00 82.62 202 ALA A C 1
ATOM 1596 O O . ALA A 1 202 ? 5.390 1.339 -23.967 1.00 82.62 202 ALA A O 1
ATOM 1597 N N . VAL A 1 203 ? 5.884 -0.824 -24.332 1.00 86.44 203 VAL A N 1
ATOM 1598 C CA . VAL A 1 203 ? 7.346 -0.635 -24.361 1.00 86.44 203 VAL A CA 1
ATOM 1599 C C . VAL A 1 203 ? 7.763 0.231 -25.545 1.00 86.44 203 VAL A C 1
ATOM 1601 O O . VAL A 1 203 ? 8.514 1.186 -25.361 1.00 86.44 203 VAL A O 1
ATOM 1604 N N . ASP A 1 204 ? 7.295 -0.086 -26.751 1.00 86.25 204 ASP A N 1
ATOM 1605 C CA . ASP A 1 204 ? 7.685 0.645 -27.964 1.00 86.25 204 ASP A CA 1
ATOM 1606 C C . ASP A 1 204 ? 7.231 2.102 -27.919 1.00 86.25 204 ASP A C 1
ATOM 1608 O O . ASP A 1 204 ? 7.977 3.020 -28.275 1.00 86.25 204 ASP A O 1
ATOM 1612 N N . ALA A 1 205 ? 6.025 2.312 -27.408 1.00 81.50 205 ALA A N 1
ATOM 1613 C CA . ALA A 1 205 ? 5.427 3.618 -27.272 1.00 81.50 205 ALA A CA 1
ATOM 1614 C C . ALA A 1 205 ? 6.179 4.454 -26.203 1.00 81.50 205 ALA A C 1
ATOM 1616 O O . ALA A 1 205 ? 6.502 5.617 -26.445 1.00 81.50 205 ALA A O 1
ATOM 1617 N N . ALA A 1 206 ? 6.553 3.849 -25.068 1.00 82.19 206 ALA A N 1
ATOM 1618 C CA . ALA A 1 206 ? 7.356 4.498 -24.028 1.00 82.19 206 ALA A CA 1
ATOM 1619 C C . ALA A 1 206 ? 8.786 4.839 -24.486 1.00 82.19 206 ALA A C 1
ATOM 1621 O O . ALA A 1 206 ? 9.284 5.918 -24.181 1.00 82.19 206 ALA A O 1
ATOM 1622 N N . ILE A 1 207 ? 9.444 3.958 -25.248 1.00 84.62 207 ILE A N 1
ATOM 1623 C CA . ILE A 1 207 ? 10.776 4.241 -25.809 1.00 84.62 207 ILE A CA 1
ATOM 1624 C C . ILE A 1 207 ? 10.704 5.409 -26.796 1.00 84.62 207 ILE A C 1
ATOM 1626 O O . ILE A 1 207 ? 11.547 6.300 -26.742 1.00 84.62 207 ILE A O 1
ATOM 1630 N N . SER A 1 208 ? 9.695 5.416 -27.672 1.00 82.75 208 SER A N 1
ATOM 1631 C CA . SER A 1 208 ? 9.506 6.484 -28.662 1.00 82.75 208 SER A CA 1
ATOM 1632 C C . SER A 1 208 ? 9.309 7.842 -27.984 1.00 82.75 208 SER A C 1
ATOM 1634 O O . SER A 1 208 ? 9.922 8.826 -28.381 1.00 82.75 208 SER A O 1
ATOM 1636 N N . ALA A 1 209 ? 8.525 7.877 -26.905 1.00 74.94 209 ALA A N 1
ATOM 1637 C CA . ALA A 1 209 ? 8.308 9.066 -26.089 1.00 74.94 209 ALA A CA 1
ATOM 1638 C C . ALA A 1 209 ? 9.607 9.668 -25.514 1.00 74.94 209 ALA A C 1
ATOM 1640 O O . ALA A 1 209 ? 9.742 10.887 -25.478 1.00 74.94 209 ALA A O 1
ATOM 1641 N N . CYS A 1 210 ? 10.581 8.843 -25.115 1.00 76.00 210 CYS A N 1
ATOM 1642 C CA . CYS A 1 210 ? 11.879 9.322 -24.623 1.00 76.00 210 CYS A CA 1
ATOM 1643 C C . CYS A 1 210 ? 12.836 9.796 -25.729 1.00 76.00 210 CYS A C 1
ATOM 1645 O O . CYS A 1 210 ? 13.833 10.437 -25.422 1.00 76.00 210 CYS A O 1
ATOM 1647 N N . GLN A 1 211 ? 12.584 9.448 -26.994 1.00 71.00 211 GLN A N 1
ATOM 1648 C CA . GLN A 1 211 ? 13.430 9.828 -28.135 1.00 71.00 211 GLN A CA 1
ATOM 1649 C C . GLN A 1 211 ? 12.987 11.138 -28.804 1.00 71.00 211 GLN A C 1
ATOM 1651 O O . GLN A 1 211 ? 13.664 11.615 -29.712 1.00 71.00 211 GLN A O 1
ATOM 1656 N N . CYS A 1 212 ? 11.840 11.690 -28.396 1.00 56.97 212 CYS A N 1
ATOM 1657 C CA . CYS A 1 212 ? 11.294 12.945 -28.913 1.00 56.97 212 CYS A CA 1
ATOM 1658 C C . CYS A 1 212 ? 11.707 14.189 -28.099 1.00 56.97 212 CYS A C 1
ATOM 1660 O O . CYS A 1 212 ? 11.309 15.291 -28.476 1.00 56.97 212 CYS A O 1
ATOM 1662 N N . GLU A 1 213 ? 12.469 14.017 -27.011 1.00 49.59 213 GLU A N 1
ATOM 1663 C CA . GLU A 1 213 ? 13.125 15.090 -26.236 1.00 49.59 213 GLU A CA 1
ATOM 1664 C C . GLU A 1 213 ? 14.576 15.295 -26.696 1.00 49.59 213 GLU A C 1
ATOM 1666 O O . GLU A 1 213 ? 15.009 16.470 -26.737 1.00 49.59 213 GLU A O 1
#

InterPro domains:
  IPR003615 HNH nuclease [PF13392] (72-116)
  IPR003615 HNH nuclease [SM00507] (67-115)
  IPR044925 His-Me finger superfamily [SSF54060] (54-119)

Radius of gyration: 22.08 Å; chains: 1; bounding box: 58×54×61 Å

Sequence (213 aa):
MTNAISNKHTEKRTTENGLSFEELQEAFALCLKSEALIRLKGRSNEAGSQIPFMHLGAGNYKQVSINGRRHKFHRIIWALANGRWPVGMEVDHINRDPRNNHPDNLREVSYSQNQRNCSPNRDTGFYGVYRTRSGGYQAGVSTDGKRFMSKTIPDKEVAAFVADVLTVVVYGPDPITIQRLNTDRFPLFFASAVSANDLHGAVDAAISACQCE

pLDDT: mean 79.52, std 16.39, range [29.83, 96.69]

Organism: NCBI:txid2614693